Protein 5LN1 (pdb70)

Foldseek 3Di:
DAFAEEEEEEELELQQADVLFPPGNLVLVVVQVLLLLVVQCVVDVNYWYWYWHQFAPAIDTLDATDNDPVSVVVSSPPDHRHGGGADLRRLVVLVVSRVPDPPVSHQAEYEYEDQDDHPDDLVSLLVSLQVCLVVRYEYEYEAENPHDDSVVVSLVRNADPVDGRYYYHYDYRDDDHSNVSCVPDPSD/DKEWEQEPVRDIDIFDDDQFDWVQVVLVSVCVVPVDHSLQWWKDFPNDTGDGPHTNVNVVDDPHGYIYIDTPDDVD

Sequence (264 aa):
MVLEATVLVIDNSEYSRNGDFPRTRFEAQIDSVEFIFQAKRNSNPENTVGLISGAGANPRVLSTFTAEFGKILAGLHDTQIEGKLHMATALQIAQLTLKHRQNKVQHQRIVAFVCSPISDSRDELIRLAKTLKKNNVAVDIINFGEIEQLLDEFIAAVNNPQEETSHLLTVTPGPRLLYENIASSPIIMQIFVKTLTGKTITLEVEPSDTIENVKAKIQDKEGIPPDQQRLIFAGKQLEDGRTLSDYNIQKESTLHLVLRLRGG

B-factor: mean 44.58, std 11.87, range [20.0, 102.79]

Solvent-accessible surface area: 12829 Å² total; per-residue (Å²): 168,84,36,14,0,0,1,0,3,0,0,3,0,9,33,0,43,33,26,54,10,63,146,16,9,20,54,3,0,38,58,0,0,55,65,5,1,86,35,35,97,122,33,31,121,107,2,36,2,2,0,1,3,0,2,13,82,111,14,123,63,26,5,76,35,26,37,106,52,49,75,1,64,63,8,12,146,96,18,117,31,63,21,26,6,51,5,16,70,1,2,93,45,0,25,108,32,0,137,127,24,162,59,119,115,4,116,28,14,0,1,3,1,4,0,6,59,36,86,39,36,144,90,88,0,31,159,12,0,136,42,0,79,150,55,118,5,9,0,4,0,0,1,0,15,56,60,110,84,47,2,89,60,0,16,69,23,1,43,29,97,143,77,137,39,9,48,43,27,61,10,93,72,41,143,123,64,6,74,56,34,0,36,87,5,86,18,113,47,81,0,46,2,84,23,130,56,39,84,76,20,65,8,135,3,101,61,88,26,39,0,85,66,0,20,39,59,0,69,129,116,76,58,6,31,42,78,8,2,58,1,49,39,85,77,136,82,10,89,89,47,109,28,0,69,84,26,104,5,105,168,113,20,56,0,77,18,42,32,76,51,138,73,42

CATH classification: 3.40.50.410

Secondary structure (DSSP, 8-state):
---EEEEEEE--SGGGS-SSSSS-HHHHHHHHHHHHHHHHHHH-TT-EEEEEE-BSSS-EEEEEEES-HHHHHHHHBTB---S-B-HHHHHHHHHHHHHT-SSTTSEEEEEEEE-S---S-HHHHHHHHHHHHHTTEEEEEEE-SS----HHHHHHHH--SSS----EEE--SSSS-HHHHHHHSTT-/-EEEEEETT--EEEEE--TT-BHHHHHHHHHHHH---GGGEEEEETTEEPPBTBBTTTTT--TT-EEEEEE--S--

Radius of gyration: 20.9 Å; Cα contacts (8 Å, |Δi|>4): 537; chains: 2; bounding box: 48×38×63 Å

GO terms:
  GO:0036435 K48-linked polyubiquitin modification-dependent protein binding (F, IDA)
  GO:0008540 proteasome regulatory particle, base subcomplex (C, IDA)
  GO:0043248 proteasome assembly (P, IGI)
  GO:0000502 proteasome complex (C, IMP)
  GO:0032436 positive regulation of proteasomal ubiquitin-dependent protein catabolic process (P, IMP)
  GO:0005515 protein binding (F, IPI)
  GO:0043161 proteasome-mediated ubiquitin-dependent protein catabolic process (P, IDA)

Structure (mmCIF, N/CA/C/O backbone):
data_5LN1
#
_entry.id   5LN1
#
_cell.length_a   107.290
_cell.length_b   49.700
_cell.length_c   81.330
_cell.angle_alpha   90.00
_cell.angle_beta   130.55
_cell.angle_gamma   90.00
#
_symmetry.space_group_name_H-M   'C 1 2 1'
#
loop_
_entity.id
_entity.type
_entity.pdbx_description
1 polymer '26S proteasome regulatory subunit RPN10'
2 polymer Polyubiquitin-B
#
loop_
_atom_site.group_PDB
_atom_site.id
_atom_site.type_symbol
_atom_site.label_atom_id
_atom_site.label_alt_id
_atom_site.label_comp_id
_atom_site.label_asym_id
_atom_site.label_entity_id
_atom_site.label_seq_id
_atom_site.pdbx_PDB_ins_code
_atom_site.Cartn_x
_atom_site.Cartn_y
_atom_site.Cartn_z
_atom_site.occupancy
_atom_site.B_iso_or_equiv
_atom_site.auth_seq_id
_atom_site.auth_comp_id
_atom_site.auth_asym_id
_atom_site.auth_atom_id
_atom_site.pdbx_PDB_model_num
ATOM 1 N N . MET A 1 5 ? 5.485 7.707 52.814 1.00 63.89 1 MET A N 1
ATOM 2 C CA . MET A 1 5 ? 4.458 6.961 53.532 1.00 74.30 1 MET A CA 1
ATOM 3 C C . MET A 1 5 ? 4.779 5.460 53.578 1.00 75.82 1 MET A C 1
ATOM 4 O O . MET A 1 5 ? 5.539 5.002 54.440 1.00 77.88 1 MET A O 1
ATOM 9 N N . VAL A 1 6 ? 4.201 4.704 52.647 1.00 70.62 2 VAL A N 1
ATOM 10 C CA . VAL A 1 6 ? 4.397 3.256 52.598 1.00 62.62 2 VAL A CA 1
ATOM 11 C C . VAL A 1 6 ? 5.060 2.842 51.287 1.00 57.51 2 VAL A C 1
ATOM 12 O O . VAL A 1 6 ? 4.752 3.396 50.230 1.00 59.12 2 VAL A O 1
ATOM 16 N N . LEU A 1 7 ? 5.970 1.871 51.354 1.00 56.90 3 LEU A N 1
ATOM 17 C CA . LEU A 1 7 ? 6.681 1.402 50.167 1.00 50.14 3 LEU A CA 1
ATOM 18 C C . LEU A 1 7 ? 5.754 0.454 49.408 1.00 48.54 3 LEU A C 1
ATOM 19 O O . LEU A 1 7 ? 5.375 -0.612 49.926 1.00 48.46 3 LEU A O 1
ATOM 24 N N . GLU A 1 8 ? 5.387 0.819 48.182 1.00 43.65 4 GLU A N 1
ATOM 25 C CA . GLU A 1 8 ? 4.516 -0.061 47.399 1.00 45.66 4 GLU A CA 1
ATOM 26 C C . GLU A 1 8 ? 4.644 0.084 45.878 1.00 43.31 4 GLU A C 1
ATOM 27 O O . GLU A 1 8 ? 4.920 1.175 45.339 1.00 40.71 4 GLU A O 1
ATOM 33 N N . ALA A 1 9 ? 4.451 -1.042 45.200 1.00 37.94 5 ALA A N 1
ATOM 34 C CA . ALA A 1 9 ? 4.322 -1.033 43.758 1.00 37.01 5 ALA A CA 1
ATOM 35 C C . ALA A 1 9 ? 2.832 -1.005 43.463 1.00 39.30 5 ALA A C 1
ATOM 36 O O . ALA A 1 9 ? 2.053 -1.804 44.004 1.00 39.20 5 ALA A O 1
ATOM 38 N N . THR A 1 10 ? 2.429 -0.068 42.618 1.00 37.31 6 THR A N 1
ATOM 39 C CA . THR A 1 10 ? 1.034 0.035 42.260 1.00 32.42 6 THR A CA 1
ATOM 40 C C . THR A 1 10 ? 0.864 -0.030 40.741 1.00 32.65 6 THR A C 1
ATOM 41 O O . THR A 1 10 ? 1.741 0.396 39.989 1.00 32.86 6 THR A O 1
ATOM 45 N N . VAL A 1 11 ? -0.258 -0.585 40.295 1.00 32.53 7 VAL A N 1
ATOM 46 C CA . VAL A 1 11 ? -0.539 -0.709 38.866 1.00 32.48 7 VAL A CA 1
ATOM 47 C C . VAL A 1 11 ? -1.784 0.098 38.548 1.00 33.26 7 VAL A C 1
ATOM 48 O O . VAL A 1 11 ? -2.827 -0.118 39.156 1.00 35.50 7 VAL A O 1
ATOM 52 N N . LEU A 1 12 ? -1.696 1.037 37.613 1.00 30.83 8 LEU A N 1
ATOM 53 C CA . LEU A 1 12 ? -2.906 1.762 37.218 1.00 28.87 8 LEU A CA 1
ATOM 54 C C . LEU A 1 12 ? -3.546 1.072 36.001 1.00 30.20 8 LEU A C 1
ATOM 55 O O . LEU A 1 12 ? -2.914 0.920 34.946 1.00 31.96 8 LEU A O 1
ATOM 60 N N . VAL A 1 13 ? -4.785 0.612 36.171 1.00 29.51 9 VAL A N 1
ATOM 61 C CA . VAL A 1 13 ? -5.601 0.157 35.046 1.00 29.74 9 VAL A CA 1
ATOM 62 C C . VAL A 1 13 ? -6.648 1.204 34.665 1.00 28.29 9 VAL A C 1
ATOM 63 O O . VAL A 1 13 ? -7.439 1.665 35.499 1.00 30.81 9 VAL A O 1
ATOM 67 N N . ILE A 1 14 ? -6.651 1.561 33.389 1.00 25.49 10 ILE A N 1
ATOM 68 C CA . ILE A 1 14 ? -7.607 2.520 32.882 1.00 28.74 10 ILE A CA 1
ATOM 69 C C . ILE A 1 14 ? -8.676 1.843 32.014 1.00 30.50 10 ILE A C 1
ATOM 70 O O . ILE A 1 14 ? -8.412 0.828 31.368 1.00 31.58 10 ILE A O 1
ATOM 75 N N . ASP A 1 15 ? -9.884 2.402 32.022 1.00 31.59 11 ASP A N 1
ATOM 76 C CA . ASP A 1 15 ? -10.956 1.927 31.161 1.00 30.52 11 ASP A CA 1
ATOM 77 C C . ASP A 1 15 ? -10.795 2.764 29.906 1.00 31.00 11 ASP A C 1
ATOM 78 O O . ASP A 1 15 ? -11.032 3.970 29.939 1.00 34.65 11 ASP A O 1
ATOM 83 N N . ASN A 1 16 ? -10.330 2.138 28.828 1.00 27.15 12 ASN A N 1
ATOM 84 C CA . ASN A 1 16 ? -10.259 2.775 27.520 1.00 28.06 12 ASN A CA 1
ATOM 85 C C . ASN A 1 16 ? -11.423 2.423 26.585 1.00 33.74 12 ASN A C 1
ATOM 86 O O . ASN A 1 16 ? -11.362 2.685 25.384 1.00 37.19 12 ASN A O 1
ATOM 91 N N . SER A 1 17 ? -12.446 1.763 27.121 1.00 33.95 13 SER A N 1
ATOM 92 C CA . SER A 1 17 ? -13.624 1.338 26.344 1.00 36.74 13 SER A CA 1
ATOM 93 C C . SER A 1 17 ? -14.442 2.485 25.713 1.00 37.29 13 SER A C 1
ATOM 94 O O . SER A 1 17 ? -14.370 3.630 26.167 1.00 34.34 13 SER A O 1
ATOM 97 N N . GLU A 1 18 ? -15.246 2.149 24.695 1.00 41.55 14 GLU A N 1
ATOM 98 C CA . GLU A 1 18 ? -16.046 3.131 23.944 1.00 41.71 14 GLU A CA 1
ATOM 99 C C . GLU A 1 18 ? -16.838 4.093 24.860 1.00 43.06 14 GLU A C 1
ATOM 100 O O . GLU A 1 18 ? -17.094 5.246 24.487 1.00 43.53 14 GLU A O 1
ATOM 106 N N . TYR A 1 19 ? -17.195 3.630 26.059 1.00 38.59 15 TYR A N 1
ATOM 107 C CA . TYR A 1 19 ? -17.775 4.499 27.082 1.00 38.39 15 TYR A CA 1
ATOM 108 C C . TYR A 1 19 ? -16.875 5.689 27.506 1.00 42.14 15 TYR A C 1
ATOM 109 O O . TYR A 1 19 ? -17.398 6.709 27.958 1.00 41.69 15 TYR A O 1
ATOM 118 N N . SER A 1 20 ? -15.548 5.556 27.351 1.00 41.11 16 SER A N 1
ATOM 119 C CA . SER A 1 20 ? -14.559 6.570 27.784 1.00 36.09 16 SER A CA 1
ATOM 120 C C . SER A 1 20 ? -14.751 7.961 27.218 1.00 38.93 16 SER A C 1
ATOM 121 O O . SER A 1 20 ? -14.332 8.943 27.854 1.00 38.41 16 SER A O 1
ATOM 124 N N . ARG A 1 21 ? -15.331 8.057 26.017 1.00 36.44 17 ARG A N 1
ATOM 125 C CA . ARG A 1 21 ? -15.581 9.374 25.448 1.00 36.72 17 ARG A CA 1
ATOM 126 C C . ARG A 1 21 ? -16.977 9.739 25.872 1.00 39.67 17 ARG A C 1
ATOM 127 O O . ARG A 1 21 ? -17.947 9.195 25.362 1.00 47.62 17 ARG A O 1
ATOM 135 N N . ASN A 1 22 ? -17.080 10.660 26.818 1.00 35.44 18 ASN A N 1
ATOM 136 C CA . ASN A 1 22 ? -18.388 11.091 27.270 1.00 38.01 18 ASN A CA 1
ATOM 137 C C . ASN A 1 22 ? -18.318 12.486 27.863 1.00 44.20 18 ASN A C 1
ATOM 138 O O . ASN A 1 22 ? -17.293 12.883 28.420 1.00 43.95 18 ASN A O 1
ATOM 143 N N . GLY A 1 23 ? -19.414 13.224 27.767 1.00 45.79 19 GLY A N 1
ATOM 144 C CA . GLY A 1 23 ? -19.425 14.576 28.269 1.00 43.02 19 GLY A CA 1
ATOM 145 C C . GLY A 1 23 ? -19.284 14.640 29.770 1.00 41.20 19 GLY A C 1
ATOM 146 O O . GLY A 1 23 ? -18.436 15.386 30.275 1.00 44.58 19 GLY A O 1
ATOM 147 N N . ASP A 1 24 ? -20.079 13.829 30.467 1.00 35.61 20 ASP A N 1
ATOM 148 C CA . ASP A 1 24 ? -20.335 13.993 31.900 1.00 36.10 20 ASP A CA 1
ATOM 149 C C . ASP A 1 24 ? -19.104 14.259 32.776 1.00 38.99 20 ASP A C 1
ATOM 150 O O . ASP A 1 24 ? -19.177 15.076 33.705 1.00 37.26 20 ASP A O 1
ATOM 155 N N . PHE A 1 25 ? -17.984 13.587 32.482 1.00 40.83 21 PHE A N 1
ATOM 156 C CA . PHE A 1 25 ? -16.712 13.862 33.172 1.00 35.57 21 PHE A CA 1
ATOM 157 C C . PHE A 1 25 ? -15.738 14.587 32.253 1.00 38.49 21 PHE A C 1
ATOM 158 O O . PHE A 1 25 ? -15.195 13.991 31.312 1.00 35.24 21 PHE A O 1
ATOM 166 N N . PRO A 1 26 ? -15.522 15.890 32.522 1.00 43.00 22 PRO A N 1
ATOM 167 C CA . PRO A 1 26 ? -14.732 16.754 31.636 1.00 38.06 22 PRO A CA 1
ATOM 168 C C . PRO A 1 26 ? -13.272 16.344 31.645 1.00 34.49 22 PRO A C 1
ATOM 169 O O . PRO A 1 26 ? -12.767 15.978 32.708 1.00 32.06 22 PRO A O 1
ATOM 173 N N . ARG A 1 27 ? -12.608 16.394 30.493 1.00 34.92 23 ARG A N 1
ATOM 174 C CA . ARG A 1 27 ? -13.223 16.768 29.215 1.00 36.39 23 ARG A CA 1
ATOM 175 C C . ARG A 1 27 ? -14.021 15.585 28.630 1.00 37.58 23 ARG A C 1
ATOM 176 O O . ARG A 1 27 ? -15.109 15.767 28.087 1.0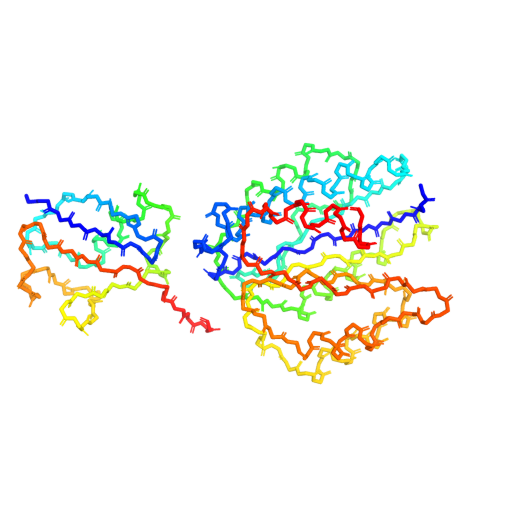0 40.40 23 ARG A O 1
ATOM 184 N N . THR A 1 28 ? -13.438 14.389 28.738 1.00 36.72 24 THR A N 1
ATOM 185 C CA . THR A 1 28 ? -14.095 13.106 28.487 1.00 34.38 24 THR A CA 1
ATOM 186 C C . THR A 1 28 ? -13.601 12.138 29.579 1.00 37.10 24 THR A C 1
ATOM 187 O O . THR A 1 28 ? -12.498 12.330 30.123 1.00 33.59 24 THR A O 1
ATOM 191 N N . ARG A 1 29 ? -14.400 11.111 29.897 1.00 38.85 25 ARG A N 1
ATOM 192 C CA . ARG A 1 29 ? -14.034 10.144 30.942 1.00 35.00 25 ARG A CA 1
ATOM 193 C C . ARG A 1 29 ? -12.609 9.602 30.754 1.00 33.36 25 ARG A C 1
ATOM 194 O O . ARG A 1 29 ? -11.863 9.460 31.723 1.00 33.72 25 ARG A O 1
ATOM 202 N N . PHE A 1 30 ? -12.233 9.336 29.506 1.00 33.01 26 PHE A N 1
ATOM 203 C CA . PHE A 1 30 ? -10.879 8.906 29.169 1.00 33.40 26 PHE A CA 1
ATOM 204 C C . PHE A 1 30 ? -9.868 9.926 29.636 1.00 32.73 26 PHE A C 1
ATOM 205 O O . PHE A 1 30 ? -8.927 9.615 30.373 1.00 31.96 26 PHE A O 1
ATOM 213 N N . GLU A 1 31 ? -10.074 11.160 29.198 1.00 33.53 27 GLU A N 1
ATOM 214 C CA . GLU A 1 31 ? -9.156 12.241 29.518 1.00 30.44 27 GLU A CA 1
ATOM 215 C C . GLU A 1 31 ? -9.111 12.544 31.018 1.00 30.37 27 GLU A C 1
ATOM 216 O O . GLU A 1 31 ? -8.035 12.842 31.573 1.00 30.59 27 GLU A O 1
ATOM 222 N N . ALA A 1 32 ? -10.278 12.446 31.662 1.00 31.31 28 ALA A N 1
ATOM 223 C CA . ALA A 1 32 ? -10.372 12.503 33.117 1.00 29.65 28 ALA A CA 1
ATOM 224 C C . ALA A 1 32 ? -9.333 11.536 33.665 1.00 30.23 28 ALA A C 1
ATOM 225 O O . ALA A 1 32 ? -8.504 11.893 34.516 1.00 27.83 28 ALA A O 1
ATOM 227 N N . GLN A 1 33 ? -9.363 10.319 33.113 1.00 32.12 29 GLN A N 1
ATOM 228 C CA . GLN A 1 33 ? -8.521 9.224 33.570 1.00 28.77 29 GLN A CA 1
ATOM 229 C C . GLN A 1 33 ? -7.044 9.478 33.315 1.00 33.18 29 GLN A C 1
ATOM 230 O O . GLN A 1 33 ? -6.187 9.016 34.080 1.00 36.56 29 GLN A O 1
ATOM 236 N N . ILE A 1 34 ? -6.732 10.180 32.229 1.00 33.19 30 ILE A N 1
ATOM 237 C CA . ILE A 1 34 ? -5.342 10.568 31.975 1.00 27.32 30 ILE A CA 1
ATOM 238 C C . ILE A 1 34 ? -4.816 11.555 33.016 1.00 30.29 30 ILE A C 1
ATOM 239 O O . ILE A 1 34 ? -3.763 11.310 33.624 1.00 33.61 30 ILE A O 1
ATOM 244 N N . ASP A 1 35 ? -5.535 12.659 33.233 1.00 30.89 31 ASP A N 1
ATOM 245 C CA . ASP A 1 35 ? -5.110 13.593 34.276 1.00 31.16 31 ASP A CA 1
ATOM 246 C C . ASP A 1 35 ? -4.954 12.834 35.603 1.00 34.53 31 ASP A C 1
ATOM 247 O O . ASP A 1 35 ? -3.994 13.048 36.348 1.00 36.10 31 ASP A O 1
ATOM 252 N N . SER A 1 36 ? -5.867 11.901 35.862 1.00 34.18 32 SER A N 1
ATOM 253 C CA . SER A 1 36 ? -5.794 11.084 37.079 1.00 35.48 32 SER A CA 1
ATOM 254 C C . SER A 1 36 ? -4.541 10.174 37.173 1.00 32.11 32 SER A C 1
ATOM 255 O O . SER A 1 36 ? -3.897 10.081 38.225 1.00 30.24 32 SER A O 1
ATOM 258 N N . VAL A 1 37 ? -4.203 9.494 36.086 1.00 30.05 33 VAL A N 1
ATOM 259 C CA . VAL A 1 37 ? -2.961 8.735 36.068 1.00 32.51 33 VAL A CA 1
ATOM 260 C C . VAL A 1 37 ? -1.801 9.666 36.423 1.00 33.91 33 VAL A C 1
ATOM 261 O O . VAL A 1 37 ? -1.027 9.348 37.326 1.00 34.47 33 VAL A O 1
ATOM 265 N N . GLU A 1 38 ? -1.705 10.816 35.738 1.00 33.54 34 GLU A N 1
ATOM 266 C CA . GLU A 1 38 ? -0.602 11.773 35.964 1.00 32.10 34 GLU A CA 1
ATOM 267 C C . GLU A 1 38 ? -0.486 12.190 37.434 1.00 29.74 34 GLU A C 1
ATOM 268 O O . GLU A 1 38 ? 0.563 12.079 38.084 1.00 31.32 34 GLU A O 1
ATOM 274 N N . PHE A 1 39 ? -1.603 12.633 37.963 1.00 32.74 35 PHE A N 1
ATOM 275 C CA . PHE A 1 39 ? -1.661 13.013 39.351 1.00 36.08 35 PHE A CA 1
ATOM 276 C C . PHE A 1 39 ? -1.194 11.906 40.275 1.00 34.89 35 PHE A C 1
ATOM 277 O O . PHE A 1 39 ? -0.248 12.080 41.040 1.00 33.70 35 PHE A O 1
ATOM 285 N N . ILE A 1 40 ? -1.880 10.769 40.180 1.00 37.07 36 ILE A N 1
ATOM 286 C CA . ILE A 1 40 ? -1.631 9.612 41.031 1.00 33.29 36 ILE A CA 1
ATOM 287 C C . ILE A 1 40 ? -0.167 9.178 40.995 1.00 34.82 36 ILE A C 1
ATOM 288 O O . ILE A 1 40 ? 0.427 8.937 42.046 1.00 39.38 36 ILE A O 1
ATOM 293 N N . PHE A 1 41 ? 0.412 9.104 39.795 1.00 33.17 37 PHE A N 1
ATOM 294 C CA . PHE A 1 41 ? 1.828 8.764 39.620 1.00 34.33 37 PHE A CA 1
ATOM 295 C C . PHE A 1 41 ? 2.711 9.723 40.403 1.00 37.37 37 PHE A C 1
ATOM 296 O O . PHE A 1 41 ? 3.520 9.302 41.253 1.00 35.63 37 PHE A O 1
ATOM 304 N N . GLN A 1 42 ? 2.545 11.018 40.103 1.00 40.54 38 GLN A N 1
ATOM 305 C CA . GLN A 1 42 ? 3.347 12.064 40.746 1.00 40.44 38 GLN A CA 1
ATOM 306 C C . GLN A 1 42 ? 3.147 12.033 42.270 1.00 39.01 38 GLN A C 1
ATOM 307 O O . GLN A 1 42 ? 4.022 12.460 43.011 1.00 43.21 38 GLN A O 1
ATOM 313 N N . ALA A 1 43 ? 2.016 11.496 42.728 1.00 36.08 39 ALA A N 1
ATOM 314 C CA . ALA A 1 43 ? 1.719 11.427 44.163 1.00 37.58 39 ALA A CA 1
ATOM 315 C C . ALA A 1 43 ? 2.488 10.292 44.817 1.00 40.50 39 ALA A C 1
ATOM 316 O O . ALA A 1 43 ? 3.363 10.515 45.660 1.00 41.45 39 ALA A O 1
ATOM 318 N N . LYS A 1 44 ? 2.155 9.074 44.403 1.00 42.52 40 LYS A N 1
ATOM 319 C CA . LYS A 1 44 ? 2.795 7.862 44.893 1.00 41.12 40 LYS A CA 1
ATOM 320 C C . LYS A 1 44 ? 4.303 8.028 44.870 1.00 41.51 40 LYS A C 1
ATOM 321 O O . LYS A 1 44 ? 4.999 7.602 45.790 1.00 40.92 40 LYS A O 1
ATOM 327 N N . ARG A 1 45 ? 4.797 8.666 43.813 1.00 44.16 41 ARG A N 1
ATOM 328 C CA . ARG A 1 45 ? 6.234 8.886 43.656 1.00 46.90 41 ARG A CA 1
ATOM 329 C C . ARG A 1 45 ? 6.839 9.732 44.799 1.00 47.72 41 ARG A C 1
ATOM 330 O O . ARG A 1 45 ? 7.978 9.492 45.207 1.00 48.21 41 ARG A O 1
ATOM 338 N N . ASN A 1 46 ? 6.082 10.701 45.320 1.00 45.88 42 ASN A N 1
ATOM 339 C CA . ASN A 1 46 ? 6.596 11.585 46.380 1.00 44.08 42 ASN A CA 1
ATOM 340 C C . ASN A 1 46 ? 6.210 11.202 47.797 1.00 44.08 42 ASN A C 1
ATOM 341 O O . ASN A 1 46 ? 6.585 11.890 48.745 1.00 41.13 42 ASN A O 1
ATOM 346 N N . SER A 1 47 ? 5.439 10.128 47.944 1.00 45.35 43 SER A N 1
ATOM 347 C CA . SER A 1 47 ? 5.148 9.624 49.281 1.00 48.24 43 SER A CA 1
ATOM 348 C C . SER A 1 47 ? 6.318 8.766 49.757 1.00 49.35 43 SER A C 1
ATOM 349 O O . SER A 1 47 ? 6.471 8.513 50.954 1.00 54.80 43 SER A O 1
ATOM 352 N N . ASN A 1 48 ? 7.169 8.383 48.806 1.00 46.25 44 ASN A N 1
ATOM 353 C CA . ASN A 1 48 ? 8.343 7.550 49.053 1.00 44.47 44 ASN A CA 1
ATOM 354 C C . ASN A 1 48 ? 9.058 7.464 47.713 1.00 44.57 44 ASN A C 1
ATOM 355 O O . ASN A 1 48 ? 8.436 7.158 46.687 1.00 43.88 44 ASN A O 1
ATOM 360 N N . PRO A 1 49 ? 10.381 7.716 47.722 1.00 45.59 45 PRO A N 1
ATOM 361 C CA . PRO A 1 49 ? 11.171 7.815 46.488 1.00 44.03 45 PRO A CA 1
ATOM 362 C C . PRO A 1 49 ? 11.359 6.450 45.860 1.00 43.29 45 PRO A C 1
ATOM 363 O O . PRO A 1 49 ? 11.700 6.344 44.681 1.00 43.19 45 PRO A O 1
ATOM 367 N N . GLU A 1 50 ? 11.142 5.417 46.668 1.00 44.87 46 GLU A N 1
ATOM 368 C CA . GLU A 1 50 ? 11.280 4.041 46.226 1.00 45.19 46 GLU A CA 1
ATOM 369 C C . GLU A 1 50 ? 10.035 3.449 45.554 1.00 43.60 46 GLU A C 1
ATOM 370 O O . GLU A 1 50 ? 10.122 2.378 44.955 1.00 44.89 46 GLU A O 1
ATOM 376 N N . ASN A 1 51 ? 8.885 4.111 45.650 1.00 40.63 47 ASN A N 1
ATOM 377 C CA . ASN A 1 51 ? 7.710 3.612 44.939 1.00 40.24 47 ASN A CA 1
ATOM 378 C C . ASN A 1 51 ? 7.967 3.527 43.430 1.00 39.84 47 ASN A C 1
ATOM 379 O O . ASN A 1 51 ? 8.745 4.316 42.892 1.00 41.17 47 ASN A O 1
ATOM 384 N N . THR A 1 52 ? 7.361 2.548 42.759 1.00 39.94 48 THR A N 1
ATOM 385 C CA . THR A 1 52 ? 7.381 2.479 41.286 1.00 39.27 48 THR A CA 1
ATOM 386 C C . THR A 1 52 ? 5.972 2.155 40.803 1.00 35.48 48 THR A C 1
ATOM 387 O O . THR A 1 52 ? 5.273 1.362 41.444 1.00 37.84 48 THR A O 1
ATOM 391 N N . VAL A 1 53 ? 5.537 2.756 39.696 1.00 33.08 49 VAL A N 1
ATOM 392 C CA . VAL A 1 53 ? 4.170 2.484 39.231 1.00 35.08 49 VAL A CA 1
ATOM 393 C C . VAL A 1 53 ? 4.070 1.974 37.780 1.00 31.69 49 VAL A C 1
ATOM 394 O O . VAL A 1 53 ? 4.869 2.351 36.913 1.00 27.37 49 VAL A O 1
ATOM 398 N N . GLY A 1 54 ? 3.123 1.054 37.563 1.00 33.54 50 GLY A N 1
ATOM 399 C CA . GLY A 1 54 ? 2.756 0.585 36.233 1.00 33.69 50 GLY A CA 1
ATOM 400 C C . GLY A 1 54 ? 1.388 0.995 35.663 1.00 37.91 50 GLY A C 1
ATOM 401 O O . GLY A 1 54 ? 0.457 1.373 36.403 1.00 36.21 50 GLY A O 1
ATOM 402 N N . LEU A 1 55 ? 1.236 0.805 34.347 1.00 36.74 51 LEU A N 1
ATOM 403 C CA . LEU A 1 55 ? 0.062 1.260 33.594 1.00 32.55 51 LEU A CA 1
ATOM 404 C C . LEU A 1 55 ? -0.517 0.135 32.704 1.00 35.92 51 LEU A C 1
ATOM 405 O O . LEU A 1 55 ? 0.228 -0.592 32.019 1.00 34.14 51 LEU A O 1
ATOM 410 N N . ILE A 1 56 ? -1.842 -0.016 32.719 1.00 31.68 52 ILE A N 1
ATOM 411 C CA . ILE A 1 56 ? -2.488 -1.083 31.954 1.00 31.16 52 ILE A CA 1
ATOM 412 C C . ILE A 1 56 ? -3.764 -0.629 31.239 1.00 33.13 52 ILE A C 1
ATOM 413 O O . ILE A 1 56 ? -4.762 -0.286 31.896 1.00 34.22 52 ILE A O 1
ATOM 418 N N . SER A 1 57 ? -3.794 -0.669 29.908 1.00 30.91 53 SER A N 1
ATOM 419 C CA . SER A 1 57 ? -5.095 -0.453 29.278 1.00 27.38 53 SER A CA 1
ATOM 420 C C . SER A 1 57 ? -5.930 -1.686 29.617 1.00 28.69 53 SER A C 1
ATOM 421 O O . SER A 1 57 ? -5.485 -2.827 29.460 1.00 30.85 53 SER A O 1
ATOM 424 N N . GLY A 1 58 ? -7.122 -1.442 30.138 1.00 28.00 54 GLY A N 1
ATOM 425 C CA . GLY A 1 58 ? -8.001 -2.506 30.565 1.00 27.73 54 GLY A CA 1
ATOM 426 C C . GLY A 1 58 ? -9.146 -2.785 29.606 1.00 28.06 54 GLY A C 1
ATOM 427 O O . GLY A 1 58 ? -10.120 -3.440 29.969 1.00 30.05 54 GLY A O 1
ATOM 428 N N . ALA A 1 59 ? -9.035 -2.313 28.370 1.00 28.12 55 ALA A N 1
ATOM 429 C CA . ALA A 1 59 ? -10.096 -2.537 27.384 1.00 28.27 55 ALA A CA 1
ATOM 430 C C . ALA A 1 59 ? -9.516 -2.705 25.982 1.00 32.60 55 ALA A C 1
ATOM 431 O O . ALA A 1 59 ? -8.309 -2.925 25.825 1.00 36.06 55 ALA A O 1
ATOM 433 N N . GLY A 1 60 ? -10.343 -2.673 24.955 1.00 34.86 56 GLY A N 1
ATOM 434 C CA . GLY A 1 60 ? -9.853 -2.717 23.602 1.00 37.63 56 GLY A CA 1
ATOM 435 C C . GLY A 1 60 ? -10.106 -3.917 22.732 1.00 44.87 56 GLY A C 1
ATOM 436 O O . GLY A 1 60 ? -10.559 -3.821 21.611 1.00 56.85 56 GLY A O 1
ATOM 437 N N . ALA A 1 61 ? -9.778 -5.074 23.300 1.00 42.57 57 ALA A N 1
ATOM 438 C CA . ALA A 1 61 ? -9.845 -6.358 22.622 1.00 47.48 57 ALA A CA 1
ATOM 439 C C . ALA A 1 61 ? -8.886 -7.301 23.339 1.00 43.34 57 ALA A C 1
ATOM 440 O O . ALA A 1 61 ? -8.689 -8.445 22.928 1.00 45.01 57 ALA A O 1
ATOM 442 N N . ASN A 1 62 ? -8.292 -6.799 24.419 1.00 38.25 58 ASN A N 1
ATOM 443 C CA . ASN A 1 62 ? -7.333 -7.556 25.217 1.00 37.35 58 ASN A CA 1
ATOM 444 C C . ASN A 1 62 ? -6.429 -6.628 26.028 1.00 37.66 58 ASN A C 1
ATOM 445 O O . ASN A 1 62 ? -5.523 -5.999 25.481 1.00 37.56 58 ASN A O 1
ATOM 450 N N . PRO A 1 63 ? -6.683 -6.543 27.331 1.00 33.68 59 PRO A N 1
ATOM 451 C CA . PRO A 1 63 ? -5.920 -5.644 28.212 1.00 33.14 59 PRO A CA 1
ATOM 452 C C . PRO A 1 63 ? -4.407 -5.743 27.957 1.00 35.31 59 PRO A C 1
ATOM 453 O O . PRO A 1 63 ? -3.870 -6.852 27.847 1.00 36.99 59 PRO A O 1
ATOM 457 N N . ARG A 1 64 ? -3.723 -4.609 27.852 1.00 36.10 60 ARG A N 1
ATOM 458 C CA . ARG A 1 64 ? -2.300 -4.673 27.534 1.00 33.45 60 ARG A CA 1
ATOM 459 C C . ARG A 1 64 ? -1.473 -3.757 28.415 1.00 33.69 60 ARG A C 1
ATOM 460 O O . ARG A 1 64 ? -1.961 -2.696 28.856 1.00 33.06 60 ARG A O 1
ATOM 468 N N . VAL A 1 65 ? -0.230 -4.173 28.684 1.00 35.02 61 VAL A N 1
ATOM 469 C CA . VAL A 1 65 ? 0.644 -3.393 29.564 1.00 36.70 61 VAL A CA 1
ATOM 470 C C . VAL A 1 65 ? 1.255 -2.211 28.801 1.00 34.95 61 VAL A C 1
ATOM 471 O O . VAL A 1 65 ? 2.033 -2.389 27.864 1.00 32.52 61 VAL A O 1
ATOM 475 N N . LEU A 1 66 ? 0.869 -1.005 29.205 1.00 32.60 62 LEU A N 1
ATOM 476 C CA 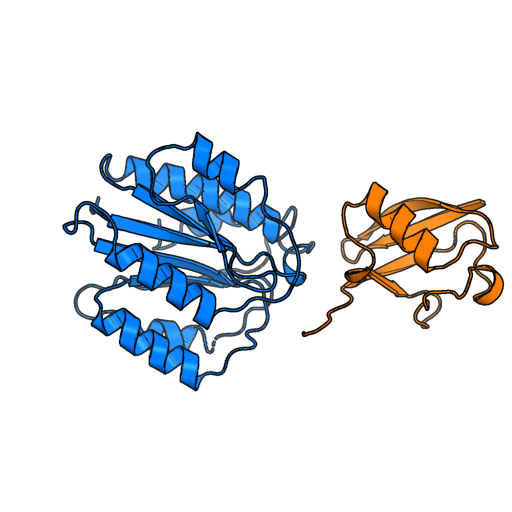. LEU A 1 66 ? 1.307 0.209 28.527 1.00 33.79 62 LEU A CA 1
ATOM 477 C C . LEU A 1 66 ? 2.663 0.695 29.031 1.00 33.82 62 LEU A C 1
ATOM 478 O O . LEU A 1 66 ? 3.465 1.245 28.277 1.00 36.39 62 LEU A O 1
ATOM 483 N N . SER A 1 67 ? 2.891 0.529 30.325 1.00 31.29 63 SER A N 1
ATOM 484 C CA . SER A 1 67 ? 4.222 0.692 30.867 1.00 30.74 63 SER A CA 1
ATOM 485 C C . SER A 1 67 ? 4.430 -0.240 32.044 1.00 31.20 63 SER A C 1
ATOM 486 O O . SER A 1 67 ? 3.547 -0.439 32.879 1.00 30.03 63 SER A O 1
ATOM 489 N N . THR A 1 68 ? 5.633 -0.787 32.098 1.00 30.76 64 THR A N 1
ATOM 490 C CA . THR A 1 68 ? 6.082 -1.610 33.200 1.00 31.33 64 THR A CA 1
ATOM 491 C C . THR A 1 68 ? 6.274 -0.679 34.401 1.00 31.67 64 THR A C 1
ATOM 492 O O . THR A 1 68 ? 6.009 0.516 34.289 1.00 36.72 64 THR A O 1
ATOM 496 N N . PHE A 1 69 ? 6.724 -1.198 35.540 1.00 28.15 65 PHE A N 1
ATOM 497 C CA . PHE A 1 69 ? 7.003 -0.339 36.690 1.00 31.12 65 PHE A CA 1
ATOM 498 C C . PHE A 1 69 ? 8.160 0.672 36.432 1.00 33.46 65 PHE A C 1
ATOM 499 O O . PHE A 1 69 ? 9.255 0.276 35.993 1.00 29.82 65 PHE A O 1
ATOM 507 N N . THR A 1 70 ? 7.909 1.965 36.686 1.00 33.53 66 THR A N 1
ATOM 508 C CA . THR A 1 70 ? 8.983 2.974 36.712 1.00 31.47 66 THR A CA 1
ATOM 509 C C . THR A 1 70 ? 8.882 4.056 37.768 1.00 34.54 66 THR A C 1
ATOM 510 O O . THR A 1 70 ? 7.888 4.151 38.486 1.00 35.15 66 THR A O 1
ATOM 514 N N . ALA A 1 71 ? 9.970 4.821 37.892 1.00 41.55 67 ALA A N 1
ATOM 515 C CA . ALA A 1 71 ? 9.940 6.140 38.522 1.00 43.24 67 ALA A CA 1
ATOM 516 C C . ALA A 1 71 ? 9.853 7.183 37.416 1.00 41.53 67 ALA A C 1
ATOM 517 O O . ALA A 1 71 ? 9.768 8.375 37.691 1.00 42.26 67 ALA A O 1
ATOM 519 N N . GLU A 1 72 ? 9.862 6.727 36.162 1.00 37.32 68 GLU A N 1
ATOM 520 C CA . GLU A 1 72 ? 10.031 7.638 35.021 1.00 39.07 68 GLU A CA 1
ATOM 521 C C . GLU A 1 72 ? 8.709 8.209 34.490 1.00 39.58 68 GLU A C 1
ATOM 522 O O . GLU A 1 72 ? 7.868 7.470 33.961 1.00 41.61 68 GLU A O 1
ATOM 528 N N . PHE A 1 73 ? 8.543 9.528 34.614 1.00 38.68 69 PHE A N 1
ATOM 529 C CA . PHE A 1 73 ? 7.319 10.188 34.166 1.00 36.35 69 PHE A CA 1
ATOM 530 C C . PHE A 1 73 ? 7.239 10.210 32.649 1.00 36.44 69 PHE A C 1
ATOM 531 O O . PHE A 1 73 ? 6.158 10.335 32.074 1.00 41.49 69 PHE A O 1
ATOM 539 N N . GLY A 1 74 ? 8.383 10.085 31.996 1.00 35.67 70 GLY A N 1
ATOM 540 C CA . GLY A 1 74 ? 8.401 10.089 30.548 1.00 39.45 70 GLY A CA 1
ATOM 541 C C . GLY A 1 74 ? 7.763 8.857 29.932 1.00 36.10 70 GLY A C 1
ATOM 542 O O . GLY A 1 74 ? 7.094 8.961 28.902 1.00 37.89 70 GLY A O 1
ATOM 543 N N . LYS A 1 75 ? 7.974 7.688 30.533 1.00 33.00 71 LYS A N 1
ATOM 544 C CA . LYS A 1 75 ? 7.452 6.475 29.924 1.00 34.49 71 LYS A CA 1
ATOM 545 C C . LYS A 1 75 ? 6.058 6.144 30.440 1.00 40.61 71 LYS A C 1
ATOM 546 O O . LYS A 1 75 ? 5.372 5.265 29.897 1.00 41.86 71 LYS A O 1
ATOM 552 N N . ILE A 1 76 ? 5.628 6.847 31.482 1.00 38.12 72 ILE A N 1
ATOM 553 C CA . ILE A 1 76 ? 4.223 6.797 31.837 1.00 34.90 72 ILE A CA 1
ATOM 554 C C . ILE A 1 76 ? 3.548 7.594 30.750 1.00 35.69 72 ILE A C 1
ATOM 555 O O . ILE A 1 76 ? 2.519 7.198 30.223 1.00 40.34 72 ILE A O 1
ATOM 560 N N . LEU A 1 77 ? 4.166 8.716 30.409 1.00 33.26 73 LEU A N 1
ATOM 561 C CA . LEU A 1 77 ? 3.652 9.617 29.395 1.00 35.57 73 LEU A CA 1
ATOM 562 C C . LEU A 1 77 ? 3.738 9.029 28.004 1.00 40.18 73 LEU A C 1
ATOM 563 O O . LEU A 1 77 ? 2.945 9.370 27.128 1.00 43.49 73 LEU A O 1
ATOM 568 N N . ALA A 1 78 ? 4.724 8.173 27.786 1.00 41.38 74 ALA A N 1
ATOM 569 C CA . ALA A 1 78 ? 4.881 7.560 26.479 1.00 44.86 74 ALA A CA 1
ATOM 570 C C . ALA A 1 78 ? 3.860 6.431 26.334 1.00 45.52 74 ALA A C 1
ATOM 571 O O . ALA A 1 78 ? 3.401 6.123 25.231 1.00 45.55 74 ALA A O 1
ATOM 573 N N . GLY A 1 79 ? 3.509 5.820 27.460 1.00 42.93 75 GLY A N 1
ATOM 574 C CA . GLY A 1 79 ? 2.607 4.691 27.453 1.00 40.77 75 GLY A CA 1
ATOM 575 C C . GLY A 1 79 ? 1.197 5.210 27.422 1.00 42.36 75 GLY A C 1
ATOM 576 O O . GLY A 1 79 ? 0.286 4.507 26.979 1.00 46.82 75 GLY A O 1
ATOM 577 N N . LEU A 1 80 ? 1.019 6.447 27.888 1.00 40.44 76 LEU A N 1
ATOM 578 C CA . LEU A 1 80 ? -0.308 7.072 27.998 1.00 39.12 76 LEU A CA 1
ATOM 579 C C . LEU A 1 80 ? -0.741 7.602 26.616 1.00 42.83 76 LEU A C 1
ATOM 580 O O . LEU A 1 80 ? -1.906 7.501 26.198 1.00 39.79 76 LEU A O 1
ATOM 585 N N . HIS A 1 81 ? 0.245 8.126 25.893 1.00 42.54 77 HIS A N 1
ATOM 586 C CA . HIS A 1 81 ? 0.119 8.386 24.469 1.00 39.01 77 HIS A CA 1
ATOM 587 C C . HIS A 1 81 ? 0.469 7.079 23.769 1.00 42.93 77 HIS A C 1
ATOM 588 O O . HIS A 1 81 ? 1.446 6.421 24.129 1.00 48.10 77 HIS A O 1
ATOM 595 N N . ASP A 1 82 ? -0.333 6.690 22.785 1.00 40.52 78 ASP A N 1
ATOM 596 C CA . ASP A 1 82 ? -0.218 5.336 22.186 1.00 46.53 78 ASP A CA 1
ATOM 597 C C . ASP A 1 82 ? -1.251 4.297 22.685 1.00 48.47 78 ASP A C 1
ATOM 598 O O . ASP A 1 82 ? -1.309 3.174 22.169 1.00 53.21 78 ASP A O 1
ATOM 603 N N . THR A 1 83 ? -2.090 4.677 23.651 1.00 49.17 79 THR A N 1
ATOM 604 C CA . THR A 1 83 ? -3.327 3.918 23.911 1.00 41.29 79 THR A CA 1
ATOM 605 C C . THR A 1 83 ? -4.486 4.561 23.127 1.00 39.80 79 THR A C 1
ATOM 606 O O . THR A 1 83 ? -4.319 5.614 22.508 1.00 43.56 79 THR A O 1
ATOM 610 N N . GLN A 1 84 ? -5.659 3.940 23.154 1.00 41.01 80 GLN A N 1
ATOM 611 C CA . GLN A 1 84 ? -6.779 4.384 22.325 1.00 40.54 80 GLN A CA 1
ATOM 612 C C . GLN A 1 84 ? -8.130 4.058 22.925 1.00 40.02 80 GLN A C 1
ATOM 613 O O . GLN A 1 84 ? -8.290 3.022 23.568 1.00 40.39 80 GLN A O 1
ATOM 619 N N . ILE A 1 85 ? -9.118 4.909 22.659 1.00 39.79 81 ILE A N 1
ATOM 620 C CA . ILE A 1 85 ? -10.484 4.595 23.044 1.00 33.40 81 ILE A CA 1
ATOM 621 C C . ILE A 1 85 ? -11.070 3.607 22.025 1.00 35.13 81 ILE A C 1
ATOM 622 O O . ILE A 1 85 ? -11.187 3.910 20.830 1.00 35.63 81 ILE A O 1
ATOM 627 N N . GLU A 1 86 ? -11.452 2.429 22.513 1.00 36.04 82 GLU A N 1
ATOM 628 C CA . GLU A 1 86 ? -11.945 1.346 21.663 1.00 38.93 82 GLU A CA 1
ATOM 629 C C . GLU A 1 86 ? -12.339 0.138 22.518 1.00 38.33 82 GLU A C 1
ATOM 630 O O . GLU A 1 86 ? -11.821 -0.042 23.625 1.00 36.74 82 GLU A O 1
ATOM 636 N N . GLY A 1 87 ? -13.212 -0.713 21.976 1.00 38.54 83 GLY A N 1
ATOM 637 C CA . GLY A 1 87 ? -13.584 -1.959 22.627 1.00 38.36 83 GLY A CA 1
ATOM 638 C C . GLY A 1 87 ? -14.396 -1.874 23.913 1.00 38.19 83 GLY A C 1
ATOM 639 O O . GLY A 1 87 ? -15.016 -0.841 24.211 1.00 39.75 83 GLY A O 1
ATOM 640 N N . LYS A 1 88 ? -14.433 -2.977 24.651 1.00 34.67 84 LYS A N 1
ATOM 641 C CA . LYS A 1 88 ? -15.175 -3.040 25.901 1.00 33.76 84 LYS A CA 1
ATOM 642 C C . LYS A 1 88 ? -14.205 -3.338 27.030 1.00 30.44 84 LYS A C 1
ATOM 643 O O . LYS A 1 88 ? -13.085 -3.788 26.785 1.00 32.73 84 LYS A O 1
ATOM 649 N N . LEU A 1 89 ? -14.621 -3.086 28.265 1.00 27.83 85 LEU A N 1
ATOM 650 C CA . LEU A 1 89 ? -13.715 -3.305 29.394 1.00 26.89 85 LEU A CA 1
ATOM 651 C C . LEU A 1 89 ? -13.641 -4.779 29.789 1.00 28.99 85 LEU A C 1
ATOM 652 O O . LEU A 1 89 ? -14.654 -5.363 30.182 1.00 32.49 85 LEU A O 1
ATOM 657 N N . HIS A 1 90 ? -12.458 -5.389 29.734 1.00 29.53 86 HIS A N 1
ATOM 658 C CA . HIS A 1 90 ? -12.375 -6.763 30.219 1.00 29.69 86 HIS A CA 1
ATOM 659 C C . HIS A 1 90 ? -11.737 -6.754 31.595 1.00 32.70 86 HIS A C 1
ATOM 660 O O . HIS A 1 90 ? -10.516 -6.890 31.728 1.00 32.02 86 HIS A O 1
ATOM 667 N N . MET A 1 91 ? -12.593 -6.745 32.618 1.00 35.83 87 MET A N 1
ATOM 668 C CA . MET A 1 91 ? -12.149 -6.414 33.961 1.00 33.39 87 MET A CA 1
ATOM 669 C C . MET A 1 91 ? -11.303 -7.527 34.536 1.00 38.63 87 MET A C 1
ATOM 670 O O . MET A 1 91 ? -10.149 -7.303 34.885 1.00 39.66 87 MET A O 1
ATOM 675 N N . ALA A 1 92 ? -11.857 -8.736 34.588 1.00 39.09 88 ALA A N 1
ATOM 676 C CA . ALA A 1 92 ? -11.167 -9.821 35.263 1.00 37.41 88 ALA A CA 1
ATOM 677 C C . ALA A 1 92 ? -9.832 -10.169 34.561 1.00 41.65 88 ALA A C 1
ATOM 678 O O . ALA A 1 92 ? -8.831 -10.513 35.212 1.00 41.86 88 ALA A O 1
ATOM 680 N N . THR A 1 93 ? -9.809 -10.049 33.238 1.00 37.49 89 THR A N 1
ATOM 681 C CA . THR A 1 93 ? -8.567 -10.239 32.511 1.00 33.46 89 THR A CA 1
ATOM 682 C C . THR A 1 93 ? -7.591 -9.151 32.949 1.00 36.65 89 THR A C 1
ATOM 683 O O . THR A 1 93 ? -6.447 -9.452 33.296 1.00 40.27 89 THR A O 1
ATOM 687 N N . ALA A 1 94 ? -8.040 -7.893 32.948 1.00 38.71 90 ALA A N 1
ATOM 688 C CA . ALA A 1 94 ? -7.178 -6.762 33.323 1.00 32.85 90 ALA A CA 1
ATOM 689 C C . ALA A 1 94 ? -6.598 -6.988 34.708 1.00 35.47 90 ALA A C 1
ATOM 690 O O . ALA A 1 94 ? -5.403 -6.778 34.941 1.00 36.48 90 ALA A O 1
ATOM 692 N N . LEU A 1 95 ? -7.456 -7.444 35.615 1.00 33.50 91 LEU A N 1
ATOM 693 C CA . LEU A 1 95 ? -7.071 -7.740 36.988 1.00 34.91 91 LEU A CA 1
ATOM 694 C C . LEU A 1 95 ? -6.046 -8.892 37.048 1.00 35.51 91 LEU A C 1
ATOM 695 O O . LEU A 1 95 ? -5.122 -8.888 37.880 1.00 33.46 91 LEU A O 1
ATOM 700 N N . GLN A 1 96 ? -6.180 -9.846 36.128 1.00 37.32 92 GLN A N 1
ATOM 701 C CA . GLN A 1 96 ? -5.225 -10.951 36.029 1.00 38.24 92 GLN A CA 1
ATOM 702 C C . GLN A 1 96 ? -3.846 -10.484 35.583 1.00 35.55 92 GLN A C 1
ATOM 703 O O . GLN A 1 96 ? -2.834 -10.874 36.166 1.00 37.29 92 GLN A O 1
ATOM 709 N N . ILE A 1 97 ? -3.794 -9.653 34.551 1.00 34.15 93 ILE A N 1
ATOM 710 C CA . ILE A 1 97 ? -2.495 -9.180 34.076 1.00 34.17 93 ILE A CA 1
ATOM 711 C C . ILE A 1 97 ? -1.856 -8.190 35.072 1.00 34.28 93 ILE A C 1
ATOM 712 O O . ILE A 1 97 ? -0.631 -8.141 35.208 1.00 35.07 93 ILE A O 1
ATOM 717 N N . ALA A 1 98 ? -2.688 -7.432 35.789 1.00 34.15 94 ALA A N 1
ATOM 718 C CA . ALA A 1 98 ? -2.199 -6.581 36.878 1.00 32.82 94 ALA A CA 1
ATOM 719 C C . ALA A 1 98 ? -1.550 -7.409 38.012 1.00 32.36 94 ALA A C 1
ATOM 720 O O . ALA A 1 98 ? -0.472 -7.075 38.537 1.00 30.66 94 ALA A O 1
ATOM 722 N N . GLN A 1 99 ? -2.223 -8.491 38.384 1.00 31.04 95 GLN A N 1
ATOM 723 C CA . GLN A 1 99 ? -1.705 -9.377 39.411 1.00 30.85 95 GLN A CA 1
ATOM 724 C C . GLN A 1 99 ? -0.393 -10.055 38.953 1.00 34.94 95 GLN A C 1
ATOM 725 O O . GLN A 1 99 ? 0.612 -10.112 39.699 1.00 35.27 95 GLN A O 1
ATOM 731 N N . LEU A 1 100 ? -0.399 -10.557 37.720 1.00 32.46 96 LEU A N 1
ATOM 732 C CA . LEU A 1 100 ? 0.799 -11.156 37.148 1.00 31.57 96 LEU A CA 1
ATOM 733 C C . LEU A 1 100 ? 1.945 -10.147 37.174 1.00 32.14 96 LEU A C 1
ATOM 734 O O . LEU A 1 100 ? 3.058 -10.503 37.539 1.00 35.65 96 LEU A O 1
ATOM 739 N N . THR A 1 101 ? 1.669 -8.889 36.832 1.00 31.92 97 THR A N 1
ATOM 740 C CA . THR A 1 101 ? 2.696 -7.838 36.890 1.00 33.29 97 THR A CA 1
ATOM 741 C C . THR A 1 101 ? 3.263 -7.606 38.305 1.00 32.49 97 THR A C 1
ATOM 742 O O . THR A 1 101 ? 4.478 -7.423 38.499 1.00 32.01 97 THR A O 1
ATOM 746 N N . LEU A 1 102 ? 2.373 -7.605 39.289 1.00 33.13 98 LEU A N 1
ATOM 747 C CA . LEU A 1 102 ? 2.785 -7.331 40.660 1.00 33.57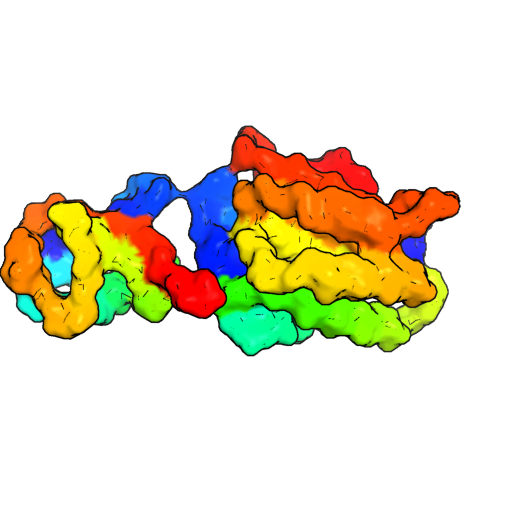 98 LEU A CA 1
ATOM 748 C C . LEU A 1 102 ? 3.635 -8.440 41.253 1.00 35.91 98 LEU A C 1
ATOM 749 O O . LEU A 1 102 ? 4.605 -8.149 41.961 1.00 37.76 98 LEU A O 1
ATOM 754 N N . LYS A 1 103 ? 3.291 -9.699 40.964 1.00 36.52 99 LYS A N 1
ATOM 755 C CA . LYS A 1 103 ? 4.107 -10.838 41.448 1.00 38.57 99 LYS A CA 1
ATOM 756 C C . LYS A 1 103 ? 5.588 -10.679 41.093 1.00 35.72 99 LYS A C 1
ATOM 757 O O . LYS A 1 103 ? 6.463 -11.019 41.887 1.00 34.85 99 LYS A O 1
ATOM 763 N N . HIS A 1 104 ? 5.842 -10.150 39.897 1.00 34.58 100 HIS A N 1
ATOM 764 C CA . HIS A 1 104 ? 7.194 -10.019 39.371 1.00 35.62 100 HIS A CA 1
ATOM 765 C C . HIS A 1 104 ? 7.864 -8.656 39.564 1.00 38.45 100 HIS A C 1
ATOM 766 O O . HIS A 1 104 ? 8.968 -8.414 39.048 1.00 38.65 100 HIS A O 1
ATOM 773 N N . ARG A 1 105 ? 7.186 -7.786 40.314 1.00 38.84 101 ARG A N 1
ATOM 774 C CA . ARG A 1 105 ? 7.742 -6.505 40.754 1.00 37.13 101 ARG A CA 1
ATOM 775 C C . ARG A 1 105 ? 9.119 -6.756 41.373 1.00 38.64 101 ARG A C 1
ATOM 776 O O . ARG A 1 105 ? 9.284 -7.649 42.210 1.00 38.61 101 ARG A O 1
ATOM 784 N N . GLN A 1 106 ? 10.117 -6.007 40.909 1.00 40.68 102 GLN A N 1
ATOM 785 C CA . GLN A 1 106 ? 11.475 -6.072 41.461 1.00 37.66 102 GLN A CA 1
ATOM 786 C C . GLN A 1 106 ? 11.382 -5.457 42.838 1.00 39.41 102 GLN A C 1
ATOM 787 O O . GLN A 1 106 ? 10.512 -4.613 43.062 1.00 44.84 102 GLN A O 1
ATOM 793 N N . ASN A 1 107 ? 12.259 -5.840 43.760 1.00 40.60 103 ASN A N 1
ATOM 794 C CA . ASN A 1 107 ? 12.117 -5.376 45.153 1.00 42.95 103 ASN A CA 1
ATOM 795 C C . ASN A 1 107 ? 10.812 -5.811 45.861 1.00 37.90 103 ASN A C 1
ATOM 796 O O . ASN A 1 107 ? 9.914 -5.005 46.107 1.00 37.82 103 ASN A O 1
ATOM 801 N N . LYS A 1 108 ? 10.755 -7.092 46.219 1.00 39.13 104 LYS A N 1
ATOM 802 C CA . LYS A 1 108 ? 9.588 -7.715 46.843 1.00 38.23 104 LYS A CA 1
ATOM 803 C C . LYS A 1 108 ? 9.179 -7.170 48.231 1.00 39.07 104 LYS A C 1
ATOM 804 O O . LYS A 1 108 ? 8.164 -7.602 48.772 1.00 44.32 104 LYS A O 1
ATOM 810 N N . VAL A 1 109 ? 9.956 -6.260 48.823 1.00 37.42 105 VAL A N 1
ATOM 811 C CA . VAL A 1 109 ? 9.490 -5.555 50.029 1.00 38.46 105 VAL A CA 1
ATOM 812 C C . VAL A 1 109 ? 8.343 -4.583 49.729 1.00 40.14 105 VAL A C 1
ATOM 813 O O . VAL A 1 109 ? 7.690 -4.077 50.648 1.00 40.35 105 VAL A O 1
ATOM 817 N N . GLN A 1 110 ? 8.114 -4.306 48.446 1.00 39.44 106 GLN A N 1
ATOM 818 C CA . GLN A 1 110 ? 7.046 -3.398 48.030 1.00 39.36 106 GLN A CA 1
ATOM 819 C C . GLN A 1 110 ? 5.695 -4.064 48.255 1.00 42.55 106 GLN A C 1
ATOM 820 O O . GLN A 1 110 ? 5.458 -5.155 47.731 1.00 40.43 106 GLN A O 1
ATOM 826 N N . HIS A 1 111 ? 4.814 -3.421 49.028 1.00 43.28 107 HIS A N 1
ATOM 827 C CA . HIS A 1 111 ? 3.433 -3.898 49.148 1.00 38.88 107 HIS A CA 1
ATOM 828 C C . HIS A 1 111 ? 2.769 -3.805 47.776 1.00 38.20 107 HIS A C 1
ATOM 829 O O . HIS A 1 111 ? 3.064 -2.903 46.976 1.00 38.69 107 HIS A O 1
ATOM 836 N N . GLN A 1 112 ? 1.864 -4.730 47.502 1.00 38.09 108 GLN A N 1
ATOM 837 C CA . GLN A 1 112 ? 1.231 -4.790 46.188 1.00 40.27 108 GLN A CA 1
ATOM 838 C C . GLN A 1 112 ? -0.104 -4.038 46.160 1.00 39.08 108 GLN A C 1
ATOM 839 O O . GLN A 1 112 ? -0.960 -4.236 47.036 1.00 40.99 108 GLN A O 1
ATOM 845 N N . ARG A 1 113 ? -0.278 -3.158 45.176 1.00 33.37 109 ARG A N 1
ATOM 846 C CA . ARG A 1 113 ? -1.565 -2.479 45.035 1.00 36.14 109 ARG A CA 1
ATOM 847 C C . ARG A 1 113 ? -1.950 -2.265 43.584 1.00 35.94 109 ARG A C 1
ATOM 848 O O . ARG A 1 113 ? -1.137 -1.832 42.777 1.00 38.18 109 ARG A O 1
ATOM 856 N N . ILE A 1 114 ? -3.201 -2.561 43.260 1.00 33.77 110 ILE A N 1
ATOM 857 C CA . ILE A 1 114 ? -3.734 -2.204 41.955 1.00 34.19 110 ILE A CA 1
ATOM 858 C C . ILE A 1 114 ? -4.820 -1.140 42.115 1.00 34.96 110 ILE A C 1
ATOM 859 O O . ILE A 1 114 ? -5.619 -1.197 43.048 1.00 37.82 110 ILE A O 1
ATOM 864 N N . VAL A 1 115 ? -4.820 -0.155 41.220 1.00 32.16 111 VAL A N 1
ATOM 865 C CA . VAL A 1 115 ? -5.802 0.920 41.230 1.00 30.76 111 VAL A CA 1
ATOM 866 C C . VAL A 1 115 ? -6.458 0.900 39.861 1.00 31.90 111 VAL A C 1
ATOM 867 O O . VAL A 1 115 ? -5.767 0.974 38.850 1.00 32.39 111 VAL A O 1
ATOM 871 N N . ALA A 1 116 ? -7.782 0.775 39.817 1.00 31.33 112 ALA A N 1
ATOM 872 C CA . ALA A 1 116 ? -8.468 0.630 38.535 1.00 29.36 112 ALA A CA 1
ATOM 873 C C . ALA A 1 116 ? -9.666 1.560 38.395 1.00 33.10 112 ALA A C 1
ATOM 874 O O . ALA A 1 116 ? -10.421 1.751 39.348 1.00 35.66 112 ALA A O 1
ATOM 876 N N . PHE A 1 117 ? -9.839 2.131 37.205 1.00 31.60 113 PHE A N 1
ATOM 877 C CA . PHE A 1 117 ? -10.996 2.980 36.933 1.00 31.1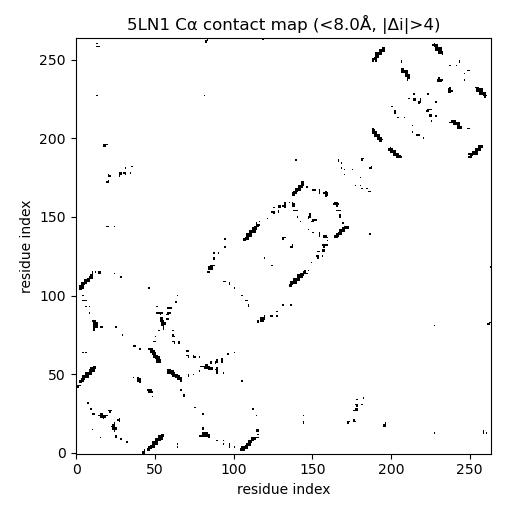0 113 PHE A CA 1
ATOM 878 C C . PHE A 1 117 ? -12.046 2.133 36.209 1.00 32.53 113 PHE A C 1
ATOM 879 O O . PHE A 1 117 ? -11.700 1.408 35.272 1.00 32.57 113 PHE A O 1
ATOM 887 N N . VAL A 1 118 ? -13.301 2.166 36.662 1.00 30.12 114 VAL A N 1
ATOM 888 C CA . VAL A 1 118 ? -14.372 1.572 35.880 1.00 30.24 114 VAL A CA 1
ATOM 889 C C . VAL A 1 118 ? -15.452 2.592 35.492 1.00 38.81 114 VAL A C 1
ATOM 890 O O . VAL A 1 118 ? -16.354 2.925 36.299 1.00 37.90 114 VAL A O 1
ATOM 894 N N . CYS A 1 119 ? -15.391 3.064 34.249 1.00 38.59 115 CYS A N 1
ATOM 895 C CA . CYS A 1 119 ? -16.499 3.844 33.681 1.00 35.66 115 CYS A CA 1
ATOM 896 C C . CYS A 1 119 ? -17.444 3.091 32.718 1.00 40.01 115 CYS A C 1
ATOM 897 O O . CYS A 1 119 ? -18.178 3.718 31.939 1.00 42.44 115 CYS A O 1
ATOM 900 N N . SER A 1 120 ? -17.325 1.762 32.690 1.00 39.65 116 SER A N 1
ATOM 901 C CA . SER A 1 120 ? -18.202 0.912 31.878 1.00 34.78 116 SER A CA 1
ATOM 902 C C . SER A 1 120 ? -19.077 -0.076 32.678 1.00 34.76 116 SER A C 1
ATOM 903 O O . SER A 1 120 ? -18.735 -0.480 33.800 1.00 35.41 116 SER A O 1
ATOM 906 N N . PRO A 1 121 ? -20.216 -0.471 32.090 1.00 34.78 117 PRO A N 1
ATOM 907 C CA . PRO A 1 121 ? -21.039 -1.593 32.556 1.00 31.62 117 PRO A CA 1
ATOM 908 C C . PRO A 1 121 ? -20.190 -2.856 32.576 1.00 37.65 117 PRO A C 1
ATOM 909 O O . PRO A 1 121 ? -19.548 -3.142 31.556 1.00 38.62 117 PRO A O 1
ATOM 913 N N . ILE A 1 122 ? -20.185 -3.612 33.676 1.00 40.07 118 ILE A N 1
ATOM 914 C CA . ILE A 1 122 ? -19.232 -4.730 33.799 1.00 42.14 118 ILE A CA 1
ATOM 915 C C . ILE A 1 122 ? -19.753 -6.015 33.150 1.00 40.79 118 ILE A C 1
ATOM 916 O O . ILE A 1 122 ? -20.743 -6.595 33.597 1.00 45.04 118 ILE A O 1
ATOM 921 N N . SER A 1 123 ? -19.067 -6.463 32.104 1.00 39.40 119 SER A N 1
ATOM 922 C CA . SER A 1 123 ? -19.570 -7.578 31.311 1.00 39.32 119 SER A CA 1
ATOM 923 C C . SER A 1 123 ? -19.298 -8.881 32.012 1.00 38.15 119 SER A C 1
ATOM 924 O O . SER A 1 123 ? -19.974 -9.877 31.759 1.00 39.59 119 SER A O 1
ATOM 927 N N . ASP A 1 124 ? -18.312 -8.865 32.902 1.00 41.51 120 ASP A N 1
ATOM 928 C CA . ASP A 1 124 ? -17.895 -10.081 33.599 1.00 46.30 120 ASP A CA 1
ATOM 929 C C . ASP A 1 124 ? -18.924 -10.544 34.616 1.00 47.66 120 ASP A C 1
ATOM 930 O O . ASP A 1 124 ? -19.767 -9.755 35.074 1.00 49.79 120 ASP A O 1
ATOM 935 N N . SER A 1 125 ? -18.844 -11.832 34.956 1.00 46.61 121 SER A N 1
ATOM 936 C CA . SER A 1 125 ? -19.724 -12.437 35.941 1.00 45.17 121 SER A CA 1
ATOM 937 C C . SER A 1 125 ? -19.372 -11.974 37.344 1.00 43.78 121 SER A C 1
ATOM 938 O O . SER A 1 125 ? -18.243 -11.588 37.612 1.00 46.34 121 SER A O 1
ATOM 941 N N . ARG A 1 126 ? -20.346 -12.017 38.240 1.00 46.24 122 ARG A N 1
ATOM 942 C CA . ARG A 1 126 ? -20.101 -11.662 39.622 1.00 47.05 122 ARG A CA 1
ATOM 943 C C . ARG A 1 126 ? -19.266 -12.756 40.265 1.00 49.84 122 ARG A C 1
ATOM 944 O O . ARG A 1 126 ? -18.414 -12.484 41.101 1.00 52.66 122 ARG A O 1
ATOM 952 N N . ASP A 1 127 ? -19.505 -13.997 39.859 1.00 50.02 123 ASP A N 1
ATOM 953 C CA . ASP A 1 127 ? -18.766 -15.130 40.410 1.00 50.09 123 ASP A CA 1
ATOM 954 C C . ASP A 1 127 ? -17.280 -15.072 40.062 1.00 52.31 123 ASP A C 1
ATOM 955 O O . ASP A 1 127 ? -16.442 -15.088 40.963 1.00 49.48 123 ASP A O 1
ATOM 960 N N . GLU A 1 128 ? -16.951 -14.968 38.774 1.00 52.76 124 GLU A N 1
ATOM 961 C CA . GLU A 1 128 ? -15.559 -14.771 38.378 1.00 49.58 124 GLU A CA 1
ATOM 962 C C . GLU A 1 128 ? -14.942 -13.616 39.153 1.00 45.36 124 GLU A C 1
ATOM 963 O O . GLU A 1 128 ? -13.842 -13.745 39.675 1.00 51.96 124 GLU A O 1
ATOM 969 N N . LEU A 1 129 ? -15.652 -12.502 39.262 1.00 40.31 125 LEU A N 1
ATOM 970 C CA . LEU A 1 129 ? -15.087 -11.344 39.949 1.00 41.13 125 LEU A CA 1
ATOM 971 C C . LEU A 1 129 ? -14.873 -11.576 41.449 1.00 43.33 125 LEU A C 1
ATOM 972 O O . LEU A 1 129 ? -13.936 -11.033 42.043 1.00 43.61 125 LEU A O 1
ATOM 977 N N . ILE A 1 130 ? -15.720 -12.392 42.063 1.00 44.72 126 ILE A N 1
ATOM 978 C CA . ILE A 1 130 ? -15.576 -12.641 43.494 1.00 45.85 126 ILE A CA 1
ATOM 979 C C . ILE A 1 130 ? -14.460 -13.655 43.756 1.00 43.58 126 ILE A C 1
ATOM 980 O O . ILE A 1 130 ? -13.689 -13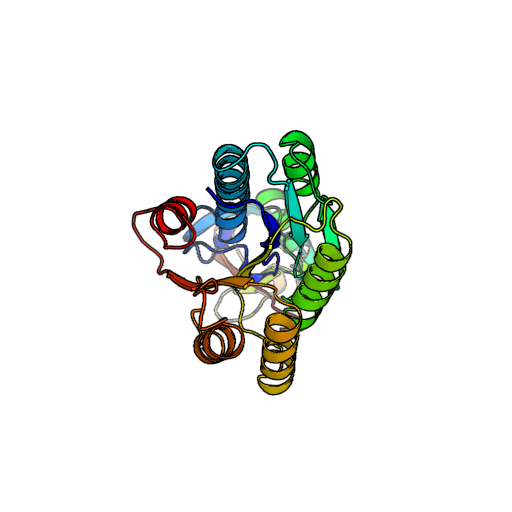.500 44.709 1.00 42.46 126 ILE A O 1
ATOM 985 N N . ARG A 1 131 ? -14.363 -14.674 42.901 1.00 41.99 127 ARG A N 1
ATOM 986 C CA . ARG A 1 131 ? -13.241 -15.608 42.958 1.00 42.41 127 ARG A CA 1
ATOM 987 C C . ARG A 1 131 ? -11.982 -14.782 42.885 1.00 43.13 127 ARG A C 1
ATOM 988 O O . ARG A 1 131 ? -11.150 -14.820 43.793 1.00 42.79 127 ARG A O 1
ATOM 996 N N . LEU A 1 132 ? -11.880 -14.004 41.807 1.00 41.87 128 LEU A N 1
ATOM 997 C CA . LEU A 1 132 ? -10.742 -13.124 41.564 1.00 38.97 128 LEU A CA 1
ATOM 998 C C . LEU A 1 132 ? -10.442 -12.238 42.771 1.00 36.96 128 LEU A C 1
ATOM 999 O O . LEU A 1 132 ? -9.277 -11.996 43.101 1.00 38.66 128 LEU A O 1
ATOM 1004 N N . ALA A 1 133 ? -11.489 -11.783 43.447 1.00 37.18 129 ALA A N 1
ATOM 1005 C CA . ALA A 1 133 ? -11.292 -10.905 44.591 1.00 40.90 129 ALA A CA 1
ATOM 1006 C C . ALA A 1 133 ? -10.636 -11.663 45.742 1.00 41.07 129 ALA A C 1
ATOM 1007 O O . ALA A 1 133 ? -9.698 -11.162 46.396 1.00 44.24 129 ALA A O 1
ATOM 1009 N N . LYS A 1 134 ? -11.129 -12.876 45.977 1.00 41.59 130 LYS A N 1
ATOM 1010 C CA . LYS A 1 134 ? -10.629 -13.703 47.068 1.00 41.22 130 LYS A CA 1
ATOM 1011 C C . LYS A 1 134 ? -9.179 -14.089 46.786 1.00 41.10 130 LYS A C 1
ATOM 1012 O O . LYS A 1 134 ? -8.325 -14.011 47.687 1.00 45.15 130 LYS A O 1
ATOM 1018 N N . THR A 1 135 ? -8.897 -14.455 45.532 1.00 37.34 131 THR A N 1
ATOM 1019 C CA . THR A 1 135 ? -7.527 -14.736 45.093 1.00 37.97 131 THR A CA 1
ATOM 1020 C C . THR A 1 135 ? -6.607 -13.542 45.402 1.00 39.43 131 THR A C 1
ATOM 1021 O O . THR A 1 135 ? -5.606 -13.691 46.108 1.00 37.94 131 THR A O 1
ATOM 1025 N N . LEU A 1 136 ? -6.965 -12.363 44.885 1.00 40.47 132 LEU A N 1
ATOM 1026 C CA . LEU A 1 136 ? -6.187 -11.146 45.110 1.00 36.45 132 LEU A CA 1
ATOM 1027 C C . LEU A 1 136 ? -5.876 -10.935 46.576 1.00 38.99 132 LEU A C 1
ATOM 1028 O O . LEU A 1 136 ? -4.723 -10.684 46.933 1.00 39.23 132 LEU A O 1
ATOM 1033 N N . LYS A 1 137 ? -6.904 -11.036 47.421 1.00 42.85 133 LYS A N 1
ATOM 1034 C CA . LYS A 1 137 ? -6.707 -10.881 48.867 1.00 45.33 133 LYS A CA 1
ATOM 1035 C C . LYS A 1 137 ? -5.676 -11.881 49.383 1.00 42.59 133 LYS A C 1
ATOM 1036 O O . LYS A 1 137 ? -4.785 -11.507 50.152 1.00 41.38 133 LYS A O 1
ATOM 1042 N N . LYS A 1 138 ? -5.800 -13.136 48.936 1.00 40.95 134 LYS A N 1
ATOM 1043 C CA . LYS A 1 138 ? -4.917 -14.240 49.364 1.00 44.13 134 LYS A CA 1
ATOM 1044 C C . LYS A 1 138 ? -3.436 -13.997 49.022 1.00 45.54 134 LYS A C 1
ATOM 1045 O O . LYS A 1 138 ? -2.524 -14.412 49.750 1.00 44.30 134 LYS A O 1
ATOM 1051 N N . ASN A 1 139 ? -3.223 -13.306 47.910 1.00 46.35 135 ASN A N 1
ATOM 1052 C CA . ASN A 1 139 ? -1.896 -13.000 47.400 1.00 40.74 135 ASN A CA 1
ATOM 1053 C C . ASN A 1 139 ? -1.384 -11.671 47.923 1.00 40.67 135 ASN A C 1
ATOM 1054 O O . ASN A 1 139 ? -0.407 -11.126 47.406 1.00 46.00 135 ASN A O 1
ATOM 1059 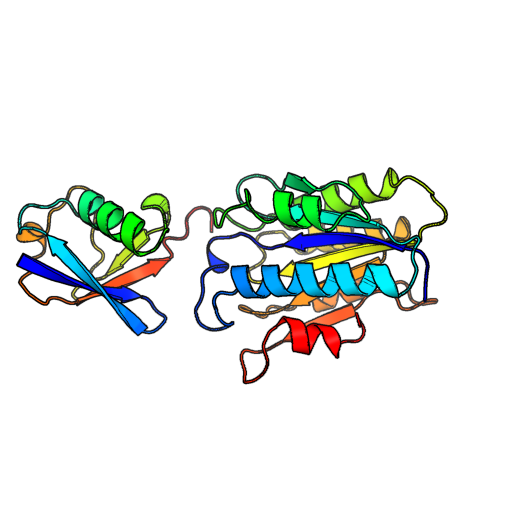N N . ASN A 1 140 ? -2.102 -11.125 48.898 1.00 38.88 136 ASN A N 1
ATOM 1060 C CA . ASN A 1 140 ? -1.702 -9.893 49.574 1.00 42.27 136 ASN A CA 1
ATOM 1061 C C . ASN A 1 140 ? -1.612 -8.680 48.635 1.00 38.36 136 ASN A C 1
ATOM 1062 O O . ASN A 1 140 ? -0.748 -7.815 48.804 1.00 37.57 136 ASN A O 1
ATOM 1067 N N . VAL A 1 141 ? -2.509 -8.626 47.648 1.00 38.87 137 VAL A N 1
ATOM 1068 C CA . VAL A 1 141 ? -2.664 -7.422 46.822 1.00 41.56 137 VAL A CA 1
ATOM 1069 C C . VAL A 1 141 ? -3.878 -6.597 47.269 1.00 41.57 137 VAL A C 1
ATOM 1070 O O . VAL A 1 141 ? -4.964 -7.151 47.515 1.00 45.17 137 VAL A O 1
ATOM 1074 N N . ALA A 1 142 ? -3.676 -5.285 47.417 1.00 37.99 138 ALA A N 1
ATOM 1075 C CA . ALA A 1 142 ? -4.748 -4.373 47.825 1.00 38.42 138 ALA A CA 1
ATOM 1076 C C . ALA A 1 142 ? -5.331 -3.757 46.571 1.00 39.90 138 ALA A C 1
ATOM 1077 O O . ALA A 1 142 ? -4.593 -3.525 45.609 1.00 41.35 138 ALA A O 1
ATOM 1079 N N . VAL A 1 143 ? -6.641 -3.507 46.559 1.00 38.96 139 VAL A N 1
ATOM 1080 C CA . VAL A 1 143 ? -7.274 -2.908 45.381 1.00 36.00 139 VAL A CA 1
ATOM 1081 C C . VAL A 1 143 ? -8.103 -1.642 45.658 1.00 39.09 139 VAL A C 1
ATOM 1082 O O . VAL A 1 143 ? -8.905 -1.597 46.597 1.00 40.60 139 VAL A O 1
ATOM 1086 N N . ASP A 1 144 ? -7.886 -0.619 44.827 1.00 38.09 140 ASP A N 1
ATOM 1087 C CA . ASP A 1 144 ? -8.711 0.591 44.811 1.00 35.62 140 ASP A CA 1
ATOM 1088 C C . ASP A 1 144 ? -9.443 0.683 43.471 1.00 36.23 140 ASP A C 1
ATOM 1089 O O . ASP A 1 144 ? -8.814 0.827 42.421 1.00 35.10 140 ASP A O 1
ATOM 1094 N N . ILE A 1 145 ? -10.767 0.584 43.493 1.00 36.13 141 ILE A N 1
ATOM 1095 C CA . ILE A 1 145 ? -11.547 0.797 42.274 1.00 36.55 141 ILE A CA 1
ATOM 1096 C C . ILE A 1 145 ? -11.908 2.286 42.233 1.00 36.17 141 ILE A C 1
ATOM 1097 O O . ILE A 1 145 ? -12.187 2.857 43.281 1.00 38.23 141 ILE A O 1
ATOM 1102 N N . ILE A 1 146 ? -11.881 2.928 41.062 1.00 33.14 142 ILE A N 1
ATOM 1103 C CA . ILE A 1 146 ? -12.490 4.259 40.929 1.00 32.35 142 ILE A CA 1
ATOM 1104 C C . ILE A 1 146 ? -13.820 4.054 40.202 1.00 33.22 142 ILE A C 1
ATOM 1105 O O . ILE A 1 146 ? -13.829 3.642 39.043 1.00 36.79 142 ILE A O 1
ATOM 1110 N N . ASN A 1 147 ? -14.946 4.324 40.856 1.00 32.93 143 ASN A N 1
ATOM 1111 C CA . ASN A 1 147 ? -16.239 4.061 40.215 1.00 31.86 143 ASN A CA 1
ATOM 1112 C C . ASN A 1 147 ? -17.008 5.342 39.819 1.00 34.37 143 ASN A C 1
ATOM 1113 O O . ASN A 1 147 ? -17.682 5.963 40.660 1.00 35.44 143 ASN A O 1
ATOM 1118 N N . PHE A 1 148 ? -16.968 5.677 38.522 1.00 32.03 144 PHE A N 1
ATOM 1119 C CA . PHE A 1 148 ? -17.647 6.870 37.971 1.00 31.10 144 PHE A CA 1
ATOM 1120 C C . PHE A 1 148 ? -18.350 6.549 36.662 1.00 35.25 144 PHE A C 1
ATOM 1121 O O . PHE A 1 148 ? -18.245 5.413 36.164 1.00 39.58 144 PHE A O 1
ATOM 1129 N N . GLY A 1 149 ? -19.020 7.542 36.070 1.00 32.00 145 GLY A N 1
ATOM 1130 C CA . GLY A 1 149 ? -19.798 7.274 34.868 1.00 35.24 145 GLY A CA 1
ATOM 1131 C C . GLY A 1 149 ? -21.012 6.422 35.184 1.00 37.67 145 GLY A C 1
ATOM 1132 O O . GLY A 1 149 ? -21.900 6.853 35.928 1.00 43.77 145 GLY A O 1
ATOM 1133 N N . GLU A 1 150 ? -21.104 5.223 34.623 1.00 36.18 146 GLU A N 1
ATOM 1134 C CA . GLU A 1 150 ? -22.220 4.389 35.062 1.00 40.90 146 GLU A CA 1
ATOM 1135 C C . GLU A 1 150 ? -21.849 3.920 36.449 1.00 34.41 146 GLU A C 1
ATOM 1136 O O . GLU A 1 150 ? -20.856 3.241 36.611 1.00 37.96 146 GLU A O 1
ATOM 1142 N N . ILE A 1 151 ? -22.628 4.269 37.465 1.00 34.88 147 ILE A N 1
ATOM 1143 C CA . ILE A 1 151 ? -22.278 3.733 38.771 1.00 33.49 147 ILE A CA 1
ATOM 1144 C C . ILE A 1 151 ? -23.173 2.556 39.147 1.00 35.93 147 ILE A C 1
ATOM 1145 O O . ILE A 1 151 ? -24.347 2.728 39.535 1.00 33.80 147 ILE A O 1
ATOM 1150 N N . GLU A 1 152 ? -22.553 1.365 39.003 1.00 42.61 148 GLU A N 1
ATOM 1151 C CA . GLU A 1 152 ? -23.060 0.026 39.390 1.00 36.63 148 GLU A CA 1
ATOM 1152 C C . GLU A 1 152 ? -22.118 -0.659 40.370 1.00 33.88 148 GLU A C 1
ATOM 1153 O O . GLU A 1 152 ? -20.986 -1.025 40.020 1.00 26.77 148 GLU A O 1
ATOM 1159 N N . GLN A 1 153 ? -22.624 -0.832 41.590 1.00 40.19 149 GLN A N 1
ATOM 1160 C CA . GLN A 1 153 ? -21.960 -1.541 42.678 1.00 41.23 149 GLN A CA 1
ATOM 1161 C C . GLN A 1 153 ? -23.032 -2.189 43.541 1.00 38.72 149 GLN A C 1
ATOM 1162 O O . GLN A 1 153 ? -22.862 -3.298 44.027 1.00 36.06 149 GLN A O 1
ATOM 1168 N N . LEU A 1 157 ? -22.080 -4.892 42.976 1.00 38.23 153 LEU A N 1
ATOM 1169 C CA . LEU A 1 157 ? -21.017 -5.702 42.420 1.00 38.98 153 LEU A CA 1
ATOM 1170 C C . LEU A 1 157 ? -19.676 -5.144 42.864 1.00 37.89 153 LEU A C 1
ATOM 1171 O O . LEU A 1 157 ? -18.857 -5.878 43.420 1.00 35.00 153 LEU A O 1
ATOM 1176 N N . LEU A 1 158 ? -19.448 -3.857 42.612 1.00 35.98 154 LEU A N 1
ATOM 1177 C CA . LEU A 1 158 ? -18.199 -3.245 43.032 1.00 35.58 154 LEU A CA 1
ATOM 1178 C C . LEU A 1 158 ? -18.119 -3.234 44.555 1.00 38.60 154 LEU A C 1
ATOM 1179 O O . LEU A 1 158 ? -17.105 -3.613 45.132 1.00 40.10 154 LEU A O 1
ATOM 1184 N N . ASP A 1 159 ? -19.206 -2.845 45.212 1.00 46.08 155 ASP A N 1
ATOM 1185 C CA . ASP A 1 159 ? -19.242 -2.898 46.673 1.00 48.23 155 ASP A CA 1
ATOM 1186 C C . ASP A 1 159 ? -18.958 -4.315 47.203 1.00 45.80 155 ASP A C 1
ATOM 1187 O O . ASP A 1 159 ? -18.201 -4.482 48.163 1.00 48.16 155 ASP A O 1
ATOM 1192 N N . GLU A 1 160 ? -19.541 -5.326 46.563 1.00 40.54 156 GLU A N 1
ATOM 1193 C CA . GLU A 1 160 ? -19.359 -6.712 46.990 1.00 41.87 156 GLU A CA 1
ATOM 1194 C C . GLU A 1 160 ? -17.936 -7.201 46.679 1.00 47.76 156 GLU A C 1
ATOM 1195 O O . GLU A 1 160 ? -17.375 -8.037 47.411 1.00 49.53 156 GLU A O 1
ATOM 1201 N N . PHE A 1 161 ? -17.355 -6.674 45.595 1.00 47.64 157 PHE A N 1
ATOM 1202 C CA . PHE A 1 161 ? -15.947 -6.933 45.246 1.00 42.18 157 PHE A CA 1
ATOM 1203 C C . PHE A 1 161 ? -14.979 -6.390 46.290 1.00 39.05 157 PHE A C 1
ATOM 1204 O O . PHE A 1 161 ? -14.212 -7.145 46.872 1.00 40.96 157 PHE A O 1
ATOM 1212 N N . ILE A 1 162 ? -15.018 -5.079 46.515 1.00 38.30 158 ILE A N 1
ATOM 1213 C CA . ILE A 1 162 ? -14.145 -4.449 47.497 1.00 42.62 158 ILE A CA 1
ATOM 1214 C C . ILE A 1 162 ? -14.380 -5.087 48.866 1.00 45.56 158 ILE A C 1
ATOM 1215 O O . ILE A 1 162 ? -13.438 -5.282 49.642 1.00 50.40 158 ILE A O 1
ATOM 1220 N N . ALA A 1 163 ? -15.631 -5.438 49.148 1.00 43.66 159 ALA A N 1
ATOM 1221 C CA . ALA A 1 163 ? -15.942 -6.181 50.360 1.00 43.49 159 ALA A CA 1
ATOM 1222 C C . ALA A 1 163 ? -15.100 -7.449 50.406 1.00 44.80 159 ALA A C 1
ATOM 1223 O O . ALA A 1 163 ? -14.416 -7.708 51.394 1.00 47.95 159 ALA A O 1
ATOM 1225 N N . ALA A 1 164 ? -15.142 -8.225 49.326 1.00 43.99 160 ALA A N 1
ATOM 1226 C CA . ALA A 1 164 ? -14.388 -9.474 49.249 1.00 44.43 160 ALA A CA 1
ATOM 1227 C C . ALA A 1 164 ? -12.868 -9.294 49.380 1.00 49.53 160 ALA A C 1
ATOM 1228 O O . ALA A 1 164 ? -12.222 -9.960 50.194 1.00 53.40 160 ALA A O 1
ATOM 1230 N N . VAL A 1 165 ? -12.304 -8.386 48.587 1.00 48.89 161 VAL A N 1
ATOM 1231 C CA . VAL A 1 165 ? -10.852 -8.247 48.467 1.00 49.62 161 VAL A CA 1
ATOM 1232 C C . VAL A 1 165 ? -10.157 -7.522 49.620 1.00 50.29 161 VAL A C 1
ATOM 1233 O O . VAL A 1 165 ? -8.945 -7.672 49.792 1.00 55.26 161 VAL A O 1
ATOM 1237 N N . ASN A 1 166 ? -10.901 -6.736 50.395 1.00 49.39 162 ASN A N 1
ATOM 1238 C CA . ASN A 1 166 ? -10.280 -5.956 51.460 1.00 54.25 162 ASN A CA 1
ATOM 1239 C C . ASN A 1 166 ? -9.604 -6.852 52.487 1.00 62.58 162 ASN A C 1
ATOM 1240 O O . ASN A 1 166 ? -10.131 -7.912 52.851 1.00 61.28 162 ASN A O 1
ATOM 1245 N N . ASN A 1 167 ? -8.420 -6.435 52.927 1.00 66.60 163 ASN A N 1
ATOM 1246 C CA . ASN A 1 167 ? -7.734 -7.110 54.016 1.00 71.34 163 ASN A CA 1
ATOM 1247 C C . ASN A 1 167 ? -8.091 -6.469 55.345 1.00 78.06 163 ASN A C 1
ATOM 1248 O O . ASN A 1 167 ? -7.732 -5.322 55.595 1.00 75.59 163 ASN A O 1
ATOM 1253 N N . PRO A 1 168 ? -8.800 -7.210 56.210 1.00 86.59 164 PRO A N 1
ATOM 1254 C CA . PRO A 1 168 ? -9.354 -6.512 57.375 1.00 83.55 164 PRO A CA 1
ATOM 1255 C C . PRO A 1 168 ? -8.302 -5.875 58.283 1.00 82.68 164 PRO A C 1
ATOM 1256 O O . PRO A 1 168 ? -8.420 -4.681 58.560 1.00 79.84 164 PRO A O 1
ATOM 1260 N N . GLN A 1 169 ? -7.269 -6.629 58.662 1.00 84.35 165 GLN A N 1
ATOM 1261 C CA . GLN A 1 169 ? -6.359 -6.205 59.732 1.00 88.94 165 GLN A CA 1
ATOM 1262 C C . GLN A 1 169 ? -5.491 -4.996 59.365 1.00 93.42 165 GLN A C 1
ATOM 1263 O O . GLN A 1 169 ? -5.052 -4.253 60.248 1.00 95.85 165 GLN A O 1
ATOM 1269 N N . GLU A 1 170 ? -5.231 -4.816 58.070 1.00 92.38 166 GLU A N 1
ATOM 1270 C CA . GLU A 1 170 ? -4.765 -3.526 57.546 1.00 92.45 166 GLU A CA 1
ATOM 1271 C C . GLU A 1 170 ? -5.673 -3.128 56.378 1.00 91.14 166 GLU A C 1
ATOM 1272 O O . GLU A 1 170 ? -5.611 -3.756 55.310 1.00 87.94 166 GLU A O 1
ATOM 1278 N N . GLU A 1 171 ? -6.471 -2.063 56.539 1.00 91.46 167 GLU A N 1
ATOM 1279 C CA . GLU A 1 171 ? -7.572 -1.849 55.598 1.00 82.66 167 GLU A CA 1
ATOM 1280 C C . GLU A 1 171 ? -6.989 -1.097 54.421 1.00 74.64 167 GLU A C 1
ATOM 1281 O O . GLU A 1 171 ? -6.887 0.132 54.418 1.00 74.52 167 GLU A O 1
ATOM 1287 N N . THR A 1 172 ? -6.654 -1.862 53.391 1.00 67.33 168 THR A N 1
ATOM 1288 C CA . THR A 1 172 ? -5.942 -1.301 52.265 1.00 62.56 168 THR A CA 1
ATOM 1289 C C . THR A 1 172 ? -6.789 -1.095 51.012 1.00 55.69 168 THR A C 1
ATOM 1290 O O . THR A 1 172 ? -6.326 -0.476 50.058 1.00 57.98 168 THR A O 1
ATOM 1294 N N . SER A 1 173 ? -8.037 -1.556 51.030 1.00 49.03 169 SER A N 1
ATOM 1295 C CA . SER A 1 173 ? -8.824 -1.605 49.796 1.00 45.10 169 SER A CA 1
ATOM 1296 C C . SER A 1 173 ? -10.086 -0.703 49.783 1.00 49.66 169 SER A C 1
ATOM 1297 O O . SER A 1 173 ? -11.040 -0.909 50.546 1.00 50.10 169 SER A O 1
ATOM 1300 N N . HIS A 1 174 ? -10.101 0.284 48.889 1.00 48.76 170 HIS A N 1
ATOM 1301 C CA . HIS A 1 174 ? -11.145 1.312 48.906 1.00 44.61 170 HIS A CA 1
ATOM 1302 C C . HIS A 1 174 ? -11.989 1.367 47.622 1.00 43.15 170 HIS A C 1
ATOM 1303 O O . HIS A 1 174 ? -11.487 1.098 46.515 1.00 40.24 170 HIS A O 1
ATOM 1310 N N . LEU A 1 175 ? -13.270 1.713 47.780 1.00 40.70 171 LEU A N 1
ATOM 1311 C CA . LEU A 1 175 ? -14.108 2.056 46.638 1.00 37.43 171 LEU A CA 1
ATOM 1312 C C . LEU A 1 175 ? -14.408 3.558 46.627 1.00 37.72 171 LEU A C 1
ATOM 1313 O O . LEU A 1 175 ? -14.872 4.129 47.619 1.00 38.53 171 LEU A O 1
ATOM 1318 N N . LEU A 1 176 ? -14.104 4.198 45.503 1.00 36.91 172 LEU A N 1
ATOM 1319 C CA . LEU A 1 176 ? -14.460 5.593 45.290 1.00 36.63 172 LEU A CA 1
ATOM 1320 C C . LEU A 1 176 ? -15.637 5.665 44.323 1.00 39.77 172 LEU A C 1
ATOM 1321 O O . LEU A 1 176 ? -15.508 5.283 43.154 1.00 39.56 172 LEU A O 1
ATOM 1326 N N . THR A 1 177 ? -16.790 6.123 44.809 1.00 41.34 173 THR A N 1
ATOM 1327 C CA . THR A 1 177 ? -17.935 6.357 43.929 1.00 36.44 173 THR A CA 1
ATOM 1328 C C . THR A 1 177 ? -18.096 7.850 43.722 1.00 37.96 173 THR A C 1
ATOM 1329 O O . THR A 1 177 ? -18.319 8.591 44.687 1.00 38.83 173 THR A O 1
ATOM 1333 N N . VAL A 1 178 ? -17.982 8.293 42.471 1.00 34.67 174 VAL A N 1
ATOM 1334 C CA . VAL A 1 178 ? -17.951 9.724 42.187 1.00 32.69 174 VAL A CA 1
ATOM 1335 C C . VAL A 1 178 ? -18.960 10.115 41.137 1.00 32.01 174 VAL A C 1
ATOM 1336 O O . VAL A 1 178 ? -19.162 9.392 40.163 1.00 34.88 174 VAL A O 1
ATOM 1340 N N . THR A 1 179 ? -19.587 11.271 41.339 1.00 35.43 175 THR A N 1
ATOM 1341 C CA . THR A 1 179 ? -20.649 11.718 40.454 1.00 35.31 175 THR A CA 1
ATOM 1342 C C . THR A 1 179 ? -20.152 12.928 39.708 1.00 36.78 175 THR A C 1
ATOM 1343 O O . THR A 1 179 ? -19.347 13.701 40.246 1.00 34.66 175 THR A O 1
ATOM 1347 N N . PRO A 1 180 ? -20.646 13.104 38.468 1.00 35.40 176 PRO A N 1
ATOM 1348 C CA . PRO A 1 180 ? -20.328 14.291 37.667 1.00 35.65 176 PRO A CA 1
ATOM 1349 C C . PRO A 1 180 ? -20.667 15.554 38.459 1.00 41.68 176 PRO A C 1
ATOM 1350 O O . PRO A 1 180 ? -21.680 15.605 39.174 1.00 45.79 176 PRO A O 1
ATOM 1354 N N . GLY A 1 181 ? -19.801 16.555 38.356 1.00 46.04 177 GLY A N 1
ATOM 1355 C CA . GLY A 1 181 ? -19.916 17.724 39.203 1.00 51.06 177 GLY A CA 1
ATOM 1356 C C . GLY A 1 181 ? -18.920 18.835 38.915 1.00 52.74 177 GLY A C 1
ATOM 1357 O O . GLY A 1 181 ? -18.320 18.881 37.834 1.00 48.35 177 GLY A O 1
ATOM 1358 N N . PRO A 1 182 ? -18.760 19.754 39.889 1.00 55.81 178 PRO A N 1
ATOM 1359 C CA . PRO A 1 182 ? -17.927 20.957 39.775 1.00 54.21 178 PRO A CA 1
ATOM 1360 C C . PRO A 1 182 ? -16.414 20.666 39.708 1.00 58.32 178 PRO A C 1
ATOM 1361 O O . PRO A 1 182 ? -15.702 21.287 38.900 1.00 55.59 178 PRO A O 1
ATOM 1365 N N . ARG A 1 183 ? -15.940 19.744 40.550 1.00 57.13 179 ARG A N 1
ATOM 1366 C CA . ARG A 1 183 ? -14.528 19.351 40.585 1.00 52.06 179 ARG A CA 1
ATOM 1367 C C . ARG A 1 183 ? -14.210 18.331 39.497 1.00 51.10 179 ARG A C 1
ATOM 1368 O O . ARG A 1 183 ? -15.086 17.544 39.089 1.00 53.13 179 ARG A O 1
ATOM 1376 N N . LEU A 1 184 ? -12.963 18.339 39.029 1.00 45.43 180 LEU A N 1
ATOM 1377 C CA . LEU A 1 184 ? -12.526 17.338 38.062 1.00 42.30 180 LEU A CA 1
ATOM 1378 C C . LEU A 1 184 ? -12.330 15.974 38.765 1.00 43.42 180 LEU A C 1
ATOM 1379 O O . LEU A 1 184 ? -12.373 15.895 40.004 1.00 44.07 180 LEU A O 1
ATOM 1384 N N . LEU A 1 185 ? -12.075 14.912 37.999 1.00 39.28 181 LEU A N 1
ATOM 1385 C CA . LEU A 1 185 ? -11.985 13.570 38.590 1.00 37.43 181 LEU A CA 1
ATOM 1386 C C . LEU A 1 185 ? -10.713 13.418 39.444 1.00 40.30 181 LEU A C 1
ATOM 1387 O O . LEU A 1 185 ? -10.730 12.777 40.519 1.00 40.91 181 LEU A O 1
ATOM 1392 N N . TYR A 1 186 ? -9.623 14.041 38.997 1.00 36.87 182 TYR A N 1
ATOM 1393 C CA . TYR A 1 186 ? -8.375 13.918 39.736 1.00 36.96 182 TYR A CA 1
ATOM 1394 C C . TYR A 1 186 ? -8.407 14.576 41.131 1.00 39.40 182 TYR A C 1
ATOM 1395 O O . TYR A 1 186 ? -7.744 14.099 42.059 1.00 38.40 182 TYR A O 1
ATOM 1404 N N . GLU A 1 187 ? -9.191 15.644 41.283 1.00 41.40 183 GLU A N 1
ATOM 1405 C CA . GLU A 1 187 ? -9.375 16.293 42.585 1.00 41.30 183 GLU A CA 1
ATOM 1406 C C . GLU A 1 187 ? -10.098 15.392 43.603 1.00 44.68 183 GLU A C 1
ATOM 1407 O O . GLU A 1 187 ? -9.631 15.201 44.745 1.00 45.09 183 GLU A O 1
ATOM 1413 N N . ASN A 1 188 ? -11.249 14.861 43.185 1.00 43.36 184 ASN A N 1
ATOM 1414 C CA . ASN A 1 188 ? -11.976 13.856 43.958 1.00 42.18 184 ASN A CA 1
ATOM 1415 C C . ASN A 1 188 ? -11.075 12.700 44.356 1.00 41.93 184 ASN A C 1
ATOM 1416 O O . ASN A 1 188 ? -11.209 12.138 45.449 1.00 40.76 184 ASN A O 1
ATOM 1421 N N . ILE A 1 189 ? -10.157 12.340 43.461 1.00 43.09 185 ILE A N 1
ATOM 1422 C CA . ILE A 1 189 ? -9.201 11.281 43.782 1.00 43.53 185 ILE A CA 1
ATOM 1423 C C . ILE A 1 189 ? -8.148 11.732 44.819 1.00 43.55 185 ILE A C 1
ATOM 1424 O O . ILE A 1 189 ? -7.770 10.957 45.706 1.00 43.70 185 ILE A O 1
ATOM 1429 N N . ALA A 1 190 ? -7.713 12.991 44.728 1.00 43.84 186 ALA A N 1
ATOM 1430 C CA . ALA A 1 190 ? -6.756 13.569 45.685 1.00 44.38 186 ALA A CA 1
ATOM 1431 C C . ALA A 1 190 ? -7.300 13.581 47.122 1.00 45.79 186 ALA A C 1
ATOM 1432 O O . ALA A 1 190 ? -6.577 13.289 48.090 1.00 43.34 186 ALA A O 1
ATOM 1434 N N . SER A 1 191 ? -8.581 13.919 47.248 1.00 46.95 187 SER A N 1
ATOM 1435 C CA . SER A 1 191 ? -9.218 13.977 48.555 1.00 43.89 187 SER A CA 1
ATOM 1436 C C . SER A 1 191 ? -9.683 12.612 49.050 1.00 47.05 187 SER A C 1
ATOM 1437 O O . SER A 1 191 ? -10.072 12.480 50.204 1.00 51.73 187 SER A O 1
ATOM 1440 N N . SER A 1 192 ? -9.650 11.599 48.190 1.00 45.39 188 SER A N 1
ATOM 1441 C CA . SER A 1 192 ? -10.107 10.267 48.589 1.00 46.69 188 SER A CA 1
ATOM 1442 C C . SER A 1 192 ? -9.097 9.587 49.514 1.00 47.90 188 SER A C 1
ATOM 1443 O O . SER A 1 192 ? -7.947 10.027 49.607 1.00 49.06 188 SER A O 1
ATOM 1446 N N . PRO A 1 193 ? -9.530 8.524 50.220 1.00 51.00 189 PRO A N 1
ATOM 1447 C CA . PRO A 1 193 ? -8.637 7.693 51.047 1.00 53.60 189 PRO A CA 1
ATOM 1448 C C . PRO A 1 193 ? -7.486 7.061 50.252 1.00 51.72 189 PRO A C 1
ATOM 1449 O O . PRO A 1 193 ? -6.533 6.546 50.859 1.00 50.18 189 PRO A O 1
ATOM 1453 N N . ILE A 1 194 ? -7.594 7.087 48.920 1.00 48.53 190 ILE A N 1
ATOM 1454 C CA . ILE A 1 194 ? -6.501 6.669 48.038 1.00 45.45 190 ILE A CA 1
ATOM 1455 C C . ILE A 1 194 ? -5.414 7.763 47.920 1.00 46.01 190 ILE A C 1
ATOM 1456 O O . ILE A 1 194 ? -4.307 7.502 47.433 1.00 48.05 190 ILE A O 1
ATOM 1461 N N . ILE A 1 195 ? -5.752 8.970 48.390 1.00 44.46 191 ILE A N 1
ATOM 1462 C CA . ILE A 1 195 ? -4.797 10.056 48.686 1.00 39.07 191 ILE A CA 1
ATOM 1463 C C . ILE A 1 195 ? -3.791 10.359 47.573 1.00 40.33 191 ILE A C 1
ATOM 1464 O O . ILE A 1 195 ? -4.188 10.686 46.445 1.00 39.54 191 ILE A O 1
ATOM 1469 N N . MET B 2 6 ? -22.880 22.027 -0.213 1.00 59.19 1 MET U N 1
ATOM 1470 C CA . MET B 2 6 ? -23.832 21.784 0.881 1.00 60.25 1 MET U CA 1
ATOM 1471 C C . MET B 2 6 ? -23.130 21.536 2.228 1.00 59.73 1 MET U C 1
ATOM 1472 O O . MET B 2 6 ? -22.180 20.759 2.302 1.00 62.99 1 MET U O 1
ATOM 1477 N N . GLN B 2 7 ? -23.585 22.205 3.287 1.00 58.25 2 GLN U N 1
ATOM 1478 C CA . GLN B 2 7 ? -23.056 21.964 4.640 1.00 58.71 2 GLN U CA 1
ATOM 1479 C C . GLN B 2 7 ? -24.130 21.427 5.608 1.00 60.70 2 GLN U C 1
ATOM 1480 O O . GLN B 2 7 ? -25.279 21.870 5.576 1.00 65.03 2 GLN U O 1
ATOM 1486 N N . ILE B 2 8 ? -23.761 20.465 6.458 1.00 55.85 3 ILE U N 1
ATOM 1487 C CA . ILE B 2 8 ? -24.691 19.874 7.430 1.00 51.45 3 ILE U CA 1
ATOM 1488 C C . ILE B 2 8 ? -24.159 19.883 8.877 1.00 51.93 3 ILE U C 1
ATOM 1489 O O . ILE B 2 8 ? -23.038 20.320 9.130 1.00 56.02 3 ILE U O 1
ATOM 1494 N N . PHE B 2 9 ? -24.958 19.406 9.829 1.00 53.50 4 PHE U N 1
ATOM 1495 C CA . PHE B 2 9 ? -24.592 19.517 11.250 1.00 52.52 4 PHE U CA 1
ATOM 1496 C C . PHE B 2 9 ? -24.575 18.175 11.984 1.00 49.41 4 PHE U C 1
ATOM 1497 O O . PHE B 2 9 ? -25.426 17.319 11.746 1.00 48.69 4 PHE U O 1
ATOM 1505 N N . VAL B 2 10 ? -23.597 17.997 12.870 1.00 47.12 5 VAL U N 1
ATOM 1506 C CA . VAL B 2 10 ? -23.532 16.810 13.722 1.00 43.93 5 VAL U CA 1
ATOM 1507 C C . VAL B 2 10 ? -23.485 17.201 15.189 1.00 44.75 5 VAL U C 1
ATOM 1508 O O . VAL B 2 10 ? -22.492 17.775 15.656 1.00 47.37 5 VAL U O 1
ATOM 1512 N N . LYS B 2 11 ? -24.555 16.863 15.908 1.00 43.60 6 LYS U N 1
ATOM 1513 C CA . LYS B 2 11 ? -24.652 17.116 17.342 1.00 46.31 6 LYS U CA 1
ATOM 1514 C C . LYS B 2 11 ? -24.337 15.828 18.112 1.00 49.63 6 LYS U C 1
ATOM 1515 O O . LYS B 2 11 ? -25.092 14.852 18.068 1.00 51.29 6 LYS U O 1
ATOM 1521 N N . THR B 2 12 ? -23.194 15.823 18.789 1.00 51.22 7 THR U N 1
ATOM 1522 C CA . THR B 2 12 ? -22.854 14.773 19.743 1.00 53.05 7 THR U CA 1
ATOM 1523 C C . THR B 2 12 ? -23.692 14.940 21.023 1.00 57.68 7 THR U C 1
ATOM 1524 O O . THR B 2 12 ? -24.300 16.005 21.226 1.00 58.15 7 THR U O 1
ATOM 1528 N N . LEU B 2 13 ? -23.761 13.889 21.852 1.00 59.06 8 LEU U N 1
ATOM 1529 C CA . LEU B 2 13 ? -24.531 13.915 23.112 1.00 58.73 8 LEU U CA 1
ATOM 1530 C C . LEU B 2 13 ? -24.098 15.041 24.070 1.00 64.43 8 LEU U C 1
ATOM 1531 O O . LEU B 2 13 ? -24.865 15.434 24.957 1.00 63.54 8 LEU U O 1
ATOM 1536 N N . THR B 2 14 ? -22.880 15.557 23.871 1.00 70.01 9 THR U N 1
ATOM 1537 C CA . THR B 2 14 ? -22.321 16.648 24.683 1.00 65.99 9 THR U CA 1
ATOM 1538 C C . THR B 2 14 ? -22.752 18.016 24.152 1.00 60.90 9 THR U C 1
ATOM 1539 O O . THR B 2 14 ? -22.231 19.048 24.578 1.00 67.31 9 THR U O 1
ATOM 1543 N N . GLY B 2 15 ? -23.648 18.010 23.169 1.00 57.77 10 GLY U N 1
ATOM 1544 C CA . GLY B 2 15 ? -24.231 19.240 22.669 1.00 62.36 10 GLY U CA 1
ATOM 1545 C C . GLY B 2 15 ? -23.335 19.971 21.685 1.00 62.35 10 GLY U C 1
ATOM 1546 O O . GLY B 2 15 ? -23.751 20.983 21.102 1.00 62.51 10 GLY U O 1
ATOM 1547 N N . LYS B 2 16 ? -22.114 19.465 21.493 1.00 55.46 11 LYS U N 1
ATOM 1548 C CA . LYS B 2 16 ? -21.191 20.082 20.555 1.00 54.17 11 LYS U CA 1
ATOM 1549 C C . LYS B 2 16 ? -21.689 19.846 19.138 1.00 53.88 11 LYS U C 1
ATOM 1550 O O . LYS B 2 16 ? -21.788 18.700 18.691 1.00 53.75 11 LYS U O 1
ATOM 1556 N N . THR B 2 17 ? -21.961 20.926 18.412 1.00 53.73 12 THR U N 1
ATOM 1557 C CA . THR B 2 17 ? -22.399 20.800 17.026 1.00 52.50 12 THR U CA 1
ATOM 1558 C C . THR B 2 17 ? -21.250 21.162 16.084 1.00 51.02 12 THR U C 1
ATOM 1559 O O . THR B 2 17 ? -20.743 22.289 16.091 1.00 54.82 12 THR U O 1
ATOM 1563 N N . ILE B 2 18 ? -20.844 20.201 15.268 1.00 44.56 13 ILE U N 1
ATOM 1564 C CA . ILE B 2 18 ? -19.765 20.450 14.347 1.00 41.97 13 ILE U CA 1
ATOM 1565 C C . ILE B 2 18 ? -20.394 20.534 12.974 1.00 47.46 13 ILE U C 1
ATOM 1566 O O . ILE B 2 18 ? -21.463 19.955 12.749 1.00 48.78 13 ILE U O 1
ATOM 1571 N N . THR B 2 19 ? -19.769 21.284 12.065 1.00 49.34 14 THR U N 1
ATOM 1572 C CA . THR B 2 19 ? -20.314 21.438 10.710 1.00 48.27 14 THR U CA 1
ATOM 1573 C C . THR B 2 19 ? -19.492 20.661 9.693 1.00 42.42 14 THR U C 1
ATOM 1574 O O . THR B 2 19 ? -18.270 20.680 9.755 1.00 46.49 14 THR U O 1
ATOM 1578 N N . LEU B 2 20 ? -20.155 19.973 8.765 1.00 42.85 15 LEU U N 1
ATOM 1579 C CA . LEU B 2 20 ? -19.446 19.196 7.744 1.00 46.05 15 LEU U CA 1
ATOM 1580 C C . LEU B 2 20 ? -19.827 19.670 6.342 1.00 51.30 15 LEU U C 1
ATOM 1581 O O . LEU B 2 20 ? -20.941 20.136 6.135 1.00 50.47 15 LEU U O 1
ATOM 1586 N N . GLU B 2 21 ? -18.907 19.579 5.380 1.00 54.42 16 GLU U N 1
ATOM 1587 C CA . GLU B 2 21 ? -19.273 19.886 3.989 1.00 56.96 16 GLU U CA 1
ATOM 1588 C C . GLU B 2 21 ? -19.411 18.591 3.199 1.00 52.85 16 GLU U C 1
ATOM 1589 O O . GLU B 2 21 ? -18.441 17.852 3.025 1.00 53.93 16 GLU U O 1
ATOM 1595 N N . VAL B 2 22 ? -20.636 18.333 2.744 1.00 53.75 17 VAL U N 1
ATOM 1596 C CA . VAL B 2 22 ? -21.018 17.102 2.055 1.00 55.16 17 VAL U CA 1
ATOM 1597 C C . VAL B 2 22 ? -21.839 17.487 0.820 1.00 58.53 17 VAL U C 1
ATOM 1598 O O . VAL B 2 22 ? -22.408 18.578 0.768 1.00 58.78 17 VAL U O 1
ATOM 1602 N N . GLU B 2 23 ? -21.913 16.618 -0.181 1.00 57.01 18 GLU U N 1
ATOM 1603 C CA . GLU B 2 23 ? -22.927 16.825 -1.218 1.00 63.22 18 GLU U CA 1
ATOM 1604 C C . GLU B 2 23 ? -23.935 15.640 -1.190 1.00 66.49 18 GLU U C 1
ATOM 1605 O O . GLU B 2 23 ? -23.598 14.552 -0.715 1.00 64.47 18 GLU U O 1
ATOM 1611 N N . PRO B 2 24 ? -25.181 15.860 -1.665 1.00 61.63 19 PRO U N 1
ATOM 1612 C CA . PRO B 2 24 ? -26.316 14.952 -1.423 1.00 56.39 19 PRO U CA 1
ATOM 1613 C C . PRO B 2 24 ? -26.141 13.471 -1.798 1.00 59.39 19 PRO U C 1
ATOM 1614 O O . PRO B 2 24 ? -26.974 12.657 -1.402 1.00 59.88 19 PRO U O 1
ATOM 1618 N N . SER B 2 25 ? -25.127 13.129 -2.585 1.00 62.55 20 SER U N 1
ATOM 1619 C CA . SER B 2 25 ? -24.925 11.733 -2.976 1.00 60.65 20 SER U CA 1
ATOM 1620 C C . SER B 2 25 ? -23.950 10.972 -2.073 1.00 61.86 20 SER U C 1
ATOM 1621 O O . SER B 2 25 ? -23.746 9.770 -2.276 1.00 62.71 20 SER U O 1
ATOM 1624 N N . ASP B 2 26 ? -23.353 11.664 -1.095 1.00 63.85 21 ASP U N 1
ATOM 1625 C CA . ASP B 2 26 ? -22.399 11.060 -0.142 1.00 61.85 21 ASP U CA 1
ATOM 1626 C C . ASP B 2 26 ? -22.964 9.840 0.612 1.00 58.84 21 ASP U C 1
ATOM 1627 O O . ASP B 2 26 ? -24.073 9.891 1.147 1.00 60.03 21 ASP U O 1
ATOM 1632 N N . THR B 2 27 ? -22.203 8.751 0.668 1.00 56.92 22 THR U N 1
ATOM 1633 C CA . THR B 2 27 ? -22.605 7.612 1.484 1.00 58.04 22 THR U CA 1
ATOM 1634 C C . THR B 2 27 ? -22.576 8.042 2.950 1.00 59.04 22 THR U C 1
ATOM 1635 O O . THR B 2 27 ? -21.843 8.968 3.318 1.00 54.84 22 THR U O 1
ATOM 1639 N N . ILE B 2 28 ? -23.381 7.383 3.781 1.00 61.41 23 ILE U N 1
ATOM 1640 C CA . ILE B 2 28 ? -23.290 7.584 5.223 1.00 59.15 23 ILE U CA 1
ATOM 1641 C C . ILE B 2 28 ? -21.888 7.156 5.704 1.00 58.62 23 ILE U C 1
ATOM 1642 O O . ILE B 2 28 ? -21.251 7.882 6.470 1.00 58.46 23 ILE U O 1
ATOM 1647 N N . GLU B 2 29 ? -21.395 6.017 5.208 1.00 55.67 24 GLU U N 1
ATOM 1648 C CA . GLU B 2 29 ? -20.039 5.555 5.514 1.00 56.86 24 GLU U CA 1
ATOM 1649 C C . GLU B 2 29 ? -18.952 6.589 5.198 1.00 55.93 24 GLU U C 1
ATOM 1650 O O . GLU B 2 29 ? -17.867 6.562 5.786 1.00 54.90 24 GLU U O 1
ATOM 1656 N N . ASN B 2 30 ? -19.234 7.482 4.254 1.00 53.35 25 ASN U N 1
ATOM 1657 C CA . ASN B 2 30 ? -18.329 8.588 3.972 1.00 53.45 25 ASN U CA 1
ATOM 1658 C C . ASN B 2 30 ? -18.469 9.715 5.016 1.00 49.27 25 ASN U C 1
ATOM 1659 O O . ASN B 2 30 ? -17.473 10.279 5.488 1.00 45.57 25 ASN U O 1
ATOM 1664 N N . VAL B 2 31 ? -19.713 10.020 5.381 1.00 51.85 26 VAL U N 1
ATOM 1665 C CA . VAL B 2 31 ? -20.012 11.034 6.395 1.00 50.86 26 VAL U CA 1
ATOM 1666 C C . VAL B 2 31 ? -19.361 10.669 7.724 1.00 44.96 26 VAL U C 1
ATOM 1667 O O . VAL B 2 31 ? -18.899 11.528 8.464 1.00 40.95 26 VAL U O 1
ATOM 1671 N N . LYS B 2 32 ? -19.328 9.377 8.015 1.00 45.32 27 LYS U N 1
ATOM 1672 C CA . LYS B 2 32 ? -18.767 8.901 9.262 1.00 44.79 27 LYS U CA 1
ATOM 1673 C C . LYS B 2 32 ? -17.242 9.041 9.239 1.00 48.25 27 LYS U C 1
ATOM 1674 O O . LYS B 2 32 ? -16.611 9.186 10.292 1.00 50.88 27 LYS U O 1
ATOM 1680 N N . ALA B 2 33 ? -16.651 9.028 8.043 1.00 47.18 28 ALA U N 1
ATOM 1681 C CA . ALA B 2 33 ? -15.222 9.313 7.899 1.00 43.38 28 ALA U CA 1
ATOM 1682 C C . ALA B 2 33 ? -14.928 10.832 8.032 1.00 48.23 28 ALA U C 1
ATOM 1683 O O . ALA B 2 33 ? -13.958 11.239 8.692 1.00 47.67 28 ALA U O 1
ATOM 1685 N N . LYS B 2 34 ? -15.765 11.666 7.415 1.00 44.63 29 LYS U N 1
ATOM 1686 C CA . LYS B 2 34 ? -15.665 13.114 7.599 1.00 42.78 29 LYS U CA 1
ATOM 1687 C C . LYS B 2 34 ? -15.814 13.485 9.079 1.00 43.82 29 LYS U C 1
ATOM 1688 O O . LYS B 2 34 ? -15.198 14.435 9.560 1.00 46.37 29 LYS U O 1
ATOM 1694 N N . ILE B 2 35 ? -16.671 12.746 9.778 1.00 43.50 30 ILE U N 1
ATOM 1695 C CA . ILE B 2 35 ? -16.883 12.915 11.209 1.00 43.09 30 ILE U CA 1
ATOM 1696 C C . ILE B 2 35 ? -15.649 12.434 11.973 1.00 44.90 30 ILE U C 1
ATOM 1697 O O . ILE B 2 35 ? -15.279 13.013 13.003 1.00 48.18 30 ILE U O 1
ATOM 1702 N N . GLN B 2 36 ? -15.005 11.384 11.464 1.00 43.53 31 GLN U N 1
ATOM 1703 C CA . GLN B 2 36 ? -13.777 10.889 12.081 1.00 44.09 31 GLN U CA 1
ATOM 1704 C C . GLN B 2 36 ? -12.663 11.936 12.103 1.00 46.26 31 GLN U C 1
ATOM 1705 O O . GLN B 2 36 ? -11.971 12.094 13.115 1.00 45.63 31 GLN U O 1
ATOM 1711 N N . ASP B 2 37 ? -12.459 12.653 11.004 1.00 44.26 32 ASP U N 1
ATOM 1712 C CA . ASP B 2 37 ? -11.346 13.587 11.033 1.00 42.63 32 ASP U CA 1
ATOM 1713 C C . ASP B 2 37 ? -11.697 14.938 11.633 1.00 39.62 32 ASP U C 1
ATOM 1714 O O . ASP B 2 37 ? -10.821 15.773 11.835 1.00 47.47 32 ASP U O 1
ATOM 1719 N N . LYS B 2 38 ? -12.963 15.172 11.936 1.00 41.27 33 LYS U N 1
ATOM 1720 C CA . LYS B 2 38 ? -13.278 16.295 12.825 1.00 45.81 33 LYS U CA 1
ATOM 1721 C C . LYS B 2 38 ? -13.176 15.947 14.317 1.00 47.16 33 LYS U C 1
ATOM 1722 O O . LYS B 2 38 ? -12.667 16.751 15.104 1.00 44.92 33 LYS U O 1
ATOM 1728 N N . GLU B 2 39 ? -13.597 14.741 14.698 1.00 47.98 34 GLU U N 1
ATOM 1729 C CA . GLU B 2 39 ? -13.654 14.369 16.118 1.00 50.80 34 GLU U CA 1
ATOM 1730 C C . GLU B 2 39 ? -12.769 13.201 16.602 1.00 47.54 34 GLU U C 1
ATOM 1731 O O . GLU B 2 39 ? -12.842 12.824 17.772 1.00 44.74 34 GLU U O 1
ATOM 1737 N N . GLY B 2 40 ? -11.942 12.634 15.728 1.00 43.56 35 GLY U N 1
ATOM 1738 C CA . GLY B 2 40 ? -11.056 11.542 16.117 1.00 42.96 35 GLY U CA 1
ATOM 1739 C C . GLY B 2 40 ? -11.687 10.212 16.542 1.00 45.02 35 GLY U C 1
ATOM 1740 O O . GLY B 2 40 ? -11.043 9.405 17.223 1.00 42.92 35 GLY U O 1
ATOM 1741 N N . ILE B 2 41 ? -12.938 9.982 16.144 1.00 47.91 36 ILE U N 1
ATOM 1742 C CA . ILE B 2 41 ? -13.650 8.734 16.446 1.00 42.53 36 ILE U CA 1
ATOM 1743 C C . ILE B 2 41 ? -13.955 7.924 15.181 1.00 45.71 36 ILE U C 1
ATOM 1744 O O . ILE B 2 41 ? -14.677 8.393 14.289 1.00 45.52 36 ILE U O 1
ATOM 1749 N N . PRO B 2 42 ? -13.416 6.693 15.116 1.00 45.00 37 PRO U N 1
ATOM 1750 C CA . PRO B 2 42 ? -13.526 5.762 13.980 1.00 43.08 37 PRO U CA 1
ATOM 1751 C C . PRO B 2 42 ? -14.970 5.339 13.679 1.00 44.08 37 PRO U C 1
ATOM 1752 O O . PRO B 2 42 ? -15.781 5.203 14.610 1.00 43.45 37 PRO U O 1
ATOM 1756 N N . PRO B 2 43 ? -15.282 5.121 12.388 1.00 42.70 38 PRO U N 1
ATOM 1757 C CA . PRO B 2 43 ? -16.648 4.868 11.913 1.00 43.44 38 PRO U CA 1
ATOM 1758 C C . PRO B 2 43 ? -17.288 3.636 12.555 1.00 45.99 38 PRO U C 1
ATOM 1759 O O . PRO B 2 43 ? -18.516 3.626 12.745 1.00 48.90 38 PRO U O 1
ATOM 1763 N N . ASP B 2 44 ? -16.478 2.624 12.877 1.00 44.06 39 ASP U N 1
ATOM 1764 C CA . ASP B 2 44 ? -16.971 1.412 13.541 1.00 43.45 39 ASP U CA 1
ATOM 1765 C C . ASP B 2 44 ? -17.412 1.683 14.986 1.00 49.18 39 ASP U C 1
ATOM 1766 O O . ASP B 2 44 ? -18.028 0.823 15.633 1.00 51.67 39 ASP U O 1
ATOM 1771 N N . GLN B 2 45 ? -17.057 2.861 15.503 1.00 45.94 40 GLN U N 1
ATOM 1772 C CA . GLN B 2 45 ? -17.619 3.354 16.761 1.00 43.90 40 GLN U CA 1
ATOM 1773 C C . GLN B 2 45 ? -18.760 4.390 16.565 1.00 43.81 40 GLN U C 1
ATOM 1774 O O . GLN B 2 45 ? -19.306 4.913 17.536 1.00 43.37 40 GLN U O 1
ATOM 1780 N N . GLN B 2 46 ? -19.122 4.687 15.319 1.00 41.14 41 GLN U N 1
ATOM 1781 C CA . GLN B 2 46 ? -20.122 5.727 15.073 1.00 39.81 41 GLN U CA 1
ATOM 1782 C C . GLN B 2 46 ? -21.526 5.185 14.829 1.00 44.18 41 GLN U C 1
ATOM 1783 O O . GLN B 2 46 ? -21.700 4.219 14.076 1.00 45.25 41 GLN U O 1
ATOM 1789 N N . ARG B 2 47 ? -22.522 5.810 15.465 1.00 42.31 42 ARG U N 1
ATOM 1790 C CA . ARG B 2 47 ? -23.924 5.585 15.096 1.00 39.07 42 ARG U CA 1
ATOM 1791 C C . ARG B 2 47 ? -24.635 6.915 14.797 1.00 39.75 42 ARG U C 1
ATOM 1792 O O . ARG B 2 47 ? -24.599 7.855 15.607 1.00 38.40 42 ARG U O 1
ATOM 1800 N N . LEU B 2 48 ? -25.293 6.981 13.640 1.00 39.72 43 LEU U N 1
ATOM 1801 C CA . LEU B 2 48 ? -25.942 8.214 13.208 1.00 38.72 43 LEU U CA 1
ATOM 1802 C C . LEU B 2 48 ? -27.471 8.167 13.202 1.00 38.85 43 LEU U C 1
ATOM 1803 O O . LEU B 2 48 ? -28.079 7.285 12.604 1.00 42.90 43 LEU U O 1
ATOM 1808 N N . ILE B 2 49 ? -28.070 9.148 13.871 1.00 40.42 44 ILE U N 1
ATOM 1809 C CA . ILE B 2 49 ? -29.518 9.243 14.071 1.00 42.14 44 ILE U CA 1
ATOM 1810 C C . ILE B 2 49 ? -30.076 10.547 13.460 1.00 46.26 44 ILE U C 1
ATOM 1811 O O . ILE B 2 49 ? -29.690 11.648 13.870 1.00 48.00 44 ILE U O 1
ATOM 1816 N N . PHE B 2 50 ? -30.971 10.417 12.476 1.00 47.83 45 PHE U N 1
ATOM 1817 C CA . PHE B 2 50 ? -31.639 11.563 11.834 1.00 46.41 45 PHE U CA 1
ATOM 1818 C C . PHE B 2 50 ? -33.109 11.274 11.509 1.00 47.50 45 PHE U C 1
ATOM 1819 O O . PHE B 2 50 ? -33.414 10.256 10.875 1.00 46.60 45 PHE U O 1
ATOM 1827 N N . ALA B 2 51 ? -34.002 12.186 11.907 1.00 48.66 46 ALA U N 1
ATOM 1828 C CA . ALA B 2 51 ? -35.459 12.021 11.730 1.00 50.12 46 ALA U CA 1
ATOM 1829 C C . ALA B 2 51 ? -36.040 10.793 12.442 1.00 48.88 46 ALA U C 1
ATOM 1830 O O . ALA B 2 51 ? -37.035 10.212 11.986 1.00 46.24 46 ALA U O 1
ATOM 1832 N N . GLY B 2 52 ? -35.422 10.408 13.558 1.00 49.22 47 GLY U N 1
ATOM 1833 C CA . GLY B 2 52 ? -35.895 9.274 14.330 1.00 48.48 47 GLY U CA 1
ATOM 1834 C C . GLY B 2 52 ? -35.398 7.929 13.823 1.00 43.95 47 GLY U C 1
ATOM 1835 O O . GLY B 2 52 ? -35.468 6.923 14.536 1.00 41.02 47 GLY U O 1
ATOM 1836 N N . LYS B 2 53 ? -34.903 7.904 12.588 1.00 45.50 48 LYS U N 1
ATOM 1837 C CA . LYS B 2 53 ? -34.365 6.674 12.012 1.00 50.48 48 LYS U CA 1
ATOM 1838 C C . LYS B 2 53 ? -32.861 6.601 12.237 1.00 49.27 48 LYS U C 1
ATOM 1839 O O . LYS B 2 53 ? -32.238 7.548 12.724 1.00 50.13 48 LYS U O 1
ATOM 1845 N N . GLN B 2 54 ? -32.264 5.487 11.846 1.00 48.61 49 GLN U N 1
ATOM 1846 C CA . GLN B 2 54 ? -30.835 5.309 12.051 1.00 51.34 49 GLN U CA 1
ATOM 1847 C C . GLN B 2 54 ? -30.163 5.183 10.698 1.00 55.83 49 GLN U C 1
ATOM 1848 O O . GLN B 2 54 ? -30.503 4.305 9.905 1.00 64.11 49 GLN U O 1
ATOM 1854 N N . LEU B 2 55 ? -29.218 6.071 10.433 1.00 50.69 50 LEU U N 1
ATOM 1855 C CA . LEU B 2 55 ? -28.554 6.098 9.147 1.00 52.87 50 LEU U CA 1
ATOM 1856 C C . LEU B 2 55 ? -27.705 4.836 8.922 1.00 55.05 50 LEU U C 1
ATOM 1857 O O . LEU B 2 55 ? -26.911 4.446 9.786 1.00 53.59 50 LEU U O 1
ATOM 1862 N N . GLU B 2 56 ? -27.892 4.206 7.760 1.00 59.51 51 GLU U N 1
ATOM 1863 C CA . GLU B 2 56 ? -27.245 2.935 7.413 1.00 61.86 51 GLU U CA 1
ATOM 1864 C C . GLU B 2 56 ? -26.067 3.137 6.456 1.00 58.97 51 GLU U C 1
ATOM 1865 O O . GLU B 2 56 ? -26.088 4.049 5.626 1.00 60.57 51 GLU U O 1
ATOM 1871 N N . ASP B 2 57 ? -25.037 2.303 6.576 1.00 57.49 52 ASP U N 1
ATOM 1872 C CA . ASP B 2 57 ? -23.883 2.423 5.684 1.00 62.22 52 ASP U CA 1
ATOM 1873 C C . ASP B 2 57 ? -24.215 1.965 4.260 1.00 67.03 52 ASP U C 1
ATOM 1874 O O . ASP B 2 57 ? -24.882 0.945 4.057 1.00 68.17 52 ASP U O 1
ATOM 1879 N N . GLY B 2 58 ? -23.742 2.733 3.283 1.00 66.84 53 GLY U N 1
ATOM 1880 C CA . GLY B 2 58 ? -24.013 2.479 1.877 1.00 70.80 53 GLY U CA 1
ATOM 1881 C C . GLY B 2 58 ? -25.226 3.230 1.344 1.00 65.13 53 GLY U C 1
ATOM 1882 O O . GLY B 2 58 ? -25.280 3.572 0.152 1.00 65.26 53 GLY U O 1
ATOM 1883 N N . ARG B 2 59 ? -26.172 3.550 2.221 1.00 59.57 54 ARG U N 1
ATOM 1884 C CA . ARG B 2 59 ? -27.226 4.470 1.831 1.00 63.36 54 ARG U CA 1
ATOM 1885 C C . ARG B 2 59 ? -26.565 5.842 1.758 1.00 63.68 54 ARG U C 1
ATOM 1886 O O . ARG B 2 59 ? -25.507 6.057 2.364 1.00 61.38 54 ARG U O 1
ATOM 1894 N N . THR B 2 60 ? -27.160 6.750 0.986 1.00 62.69 55 THR U N 1
ATOM 1895 C CA . THR B 2 60 ? -26.632 8.108 0.841 1.00 60.21 55 THR U CA 1
ATOM 1896 C C . THR B 2 60 ? -27.632 9.101 1.422 1.00 58.28 55 THR U C 1
ATOM 1897 O O . THR B 2 60 ? -28.711 8.704 1.858 1.00 60.97 55 THR U O 1
ATOM 1901 N N . LEU B 2 61 ? -27.286 10.384 1.417 1.00 54.82 56 LEU U N 1
ATOM 1902 C CA . LEU B 2 61 ? -28.134 11.395 2.050 1.00 58.46 56 LEU U CA 1
ATOM 1903 C C . LEU B 2 61 ? -29.338 11.786 1.185 1.00 60.15 56 LEU U C 1
ATOM 1904 O O . LEU B 2 61 ? -30.293 12.393 1.673 1.00 60.03 56 LEU U O 1
ATOM 1909 N N . SER B 2 62 ? -29.285 11.448 -0.101 1.00 61.34 57 SER U N 1
ATOM 1910 C CA . SER B 2 62 ? -30.431 11.658 -0.977 1.00 63.20 57 SER U CA 1
ATOM 1911 C C . SER B 2 62 ? -31.507 10.670 -0.554 1.00 60.89 57 SER U C 1
ATOM 1912 O O . SER B 2 62 ? -32.689 11.019 -0.501 1.00 55.95 57 SER U O 1
ATOM 1915 N N . ASP B 2 63 ? -31.065 9.449 -0.235 1.00 59.25 58 ASP U N 1
ATOM 1916 C CA . ASP B 2 63 ? -31.918 8.367 0.264 1.00 60.81 58 ASP U CA 1
ATOM 1917 C C . ASP B 2 63 ? -32.746 8.769 1.483 1.00 62.87 58 ASP U C 1
ATOM 1918 O O . ASP B 2 63 ? -33.915 8.393 1.603 1.00 64.07 58 ASP U O 1
ATOM 1923 N N . TYR B 2 64 ? -32.118 9.500 2.400 1.00 59.47 59 TYR U N 1
ATOM 1924 C CA . TYR B 2 64 ? -32.766 9.920 3.640 1.00 58.61 59 TYR U CA 1
ATOM 1925 C C . TYR B 2 64 ? -33.372 11.312 3.535 1.00 59.96 59 TYR U C 1
ATOM 1926 O O . TYR B 2 64 ? -33.762 11.888 4.552 1.00 63.64 59 TYR U O 1
ATOM 1935 N N . ASN B 2 65 ? -33.389 11.875 2.329 1.00 58.21 60 ASN U N 1
ATOM 1936 C CA . ASN B 2 65 ? -33.875 13.243 2.122 1.00 62.36 60 ASN U CA 1
ATOM 1937 C C . ASN B 2 65 ? -33.202 14.241 3.079 1.00 62.71 60 ASN U C 1
ATOM 1938 O O . ASN B 2 65 ? -33.848 15.086 3.697 1.00 6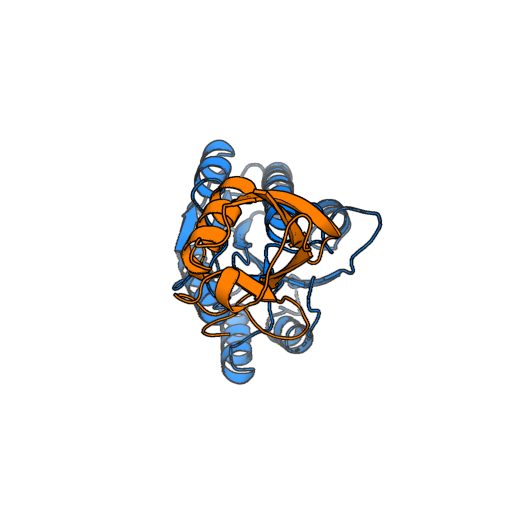2.26 60 ASN U O 1
ATOM 1943 N N . ILE B 2 66 ? -31.886 14.125 3.200 1.00 62.36 61 ILE U N 1
ATOM 1944 C CA . ILE B 2 66 ? -31.125 15.028 4.048 1.00 59.81 61 ILE U CA 1
ATOM 1945 C C . ILE B 2 66 ? -30.764 16.254 3.228 1.00 60.17 61 ILE U C 1
ATOM 1946 O O . ILE B 2 66 ? -30.286 16.140 2.100 1.00 61.95 61 ILE U O 1
ATOM 1951 N N . GLN B 2 67 ? -31.016 17.430 3.786 1.00 61.33 62 GLN U N 1
ATOM 1952 C CA . GLN B 2 67 ? -30.815 18.679 3.054 1.00 65.40 62 GLN U CA 1
ATOM 1953 C C . GLN B 2 67 ? -30.030 19.701 3.877 1.00 66.59 62 GLN U C 1
ATOM 1954 O O . GLN B 2 67 ? -29.796 19.482 5.065 1.00 67.47 62 GLN U O 1
ATOM 1960 N N . LYS B 2 68 ? -29.629 20.805 3.242 1.00 63.86 63 LYS U N 1
ATOM 1961 C CA . LYS B 2 68 ? -28.744 21.804 3.855 1.00 62.84 63 LYS U CA 1
ATOM 1962 C C . LYS B 2 68 ? -29.170 22.250 5.269 1.00 63.98 63 LYS U C 1
ATOM 1963 O O . LYS B 2 68 ? -30.347 22.537 5.514 1.00 69.30 63 LYS U O 1
ATOM 1969 N N . GLU B 2 69 ? -28.191 22.295 6.177 1.00 59.91 64 GLU U N 1
ATOM 1970 C CA . GLU B 2 69 ? -28.375 22.597 7.608 1.00 59.67 64 GLU U CA 1
ATOM 1971 C C . GLU B 2 69 ? -29.201 21.573 8.411 1.00 62.43 64 GLU U C 1
ATOM 1972 O O . GLU B 2 69 ? -29.721 21.891 9.493 1.00 60.46 64 GLU U O 1
ATOM 1978 N N . SER B 2 70 ? -29.288 20.341 7.911 1.00 61.54 65 SER U N 1
ATOM 1979 C CA . SER B 2 70 ? -29.921 19.266 8.670 1.00 57.98 65 SER U CA 1
ATOM 1980 C C . SER B 2 70 ? -28.999 18.900 9.826 1.00 55.74 65 SER U C 1
ATOM 1981 O O . SER B 2 70 ? -27.774 18.980 9.700 1.00 54.71 65 SER U O 1
ATOM 1984 N N . THR B 2 71 ? -29.575 18.510 10.956 1.00 55.49 66 THR U N 1
ATOM 1985 C CA . THR B 2 71 ? -28.763 18.183 12.125 1.00 50.84 66 THR U CA 1
ATOM 1986 C C . THR B 2 71 ? -28.789 16.679 12.424 1.00 47.81 66 THR U C 1
ATOM 1987 O O . THR B 2 71 ? -29.833 16.121 12.764 1.00 51.70 66 THR U O 1
ATOM 1991 N N . LEU B 2 72 ? -27.640 16.029 12.242 1.00 45.92 67 LEU U N 1
ATOM 1992 C CA . LEU B 2 72 ? -27.475 14.619 12.583 1.00 41.74 67 LEU U CA 1
ATOM 1993 C C . LEU B 2 72 ? -27.063 14.459 14.043 1.00 40.76 67 LEU U C 1
ATOM 1994 O O . LEU B 2 72 ? -26.349 15.291 14.600 1.00 41.68 67 LEU U O 1
ATOM 1999 N N . HIS B 2 73 ? -27.526 13.389 14.667 1.00 42.76 68 HIS U N 1
ATOM 2000 C CA . HIS B 2 73 ? -27.124 13.082 16.029 1.00 42.20 68 HIS U CA 1
ATOM 2001 C C . HIS B 2 73 ? -26.160 11.905 16.062 1.00 41.70 68 HIS U C 1
ATOM 2002 O O . HIS B 2 73 ? -26.416 10.870 15.461 1.00 42.21 68 HIS U O 1
ATOM 2009 N N . LEU B 2 74 ? -25.039 12.068 16.753 1.00 40.09 69 LEU U N 1
ATOM 2010 C CA . LEU B 2 74 ? -24.050 11.005 16.835 1.00 37.18 69 LEU U CA 1
ATOM 2011 C C . LEU B 2 74 ? -24.077 10.360 18.221 1.00 39.09 69 LEU U C 1
ATOM 2012 O O . LEU B 2 74 ? -23.854 11.030 19.235 1.00 41.24 69 LEU U O 1
ATOM 2017 N N . VAL B 2 75 ? -24.367 9.061 18.257 1.00 39.61 70 VAL U N 1
ATOM 2018 C CA . VAL B 2 75 ? -24.337 8.279 19.502 1.00 41.01 70 VAL U CA 1
ATOM 2019 C C . VAL B 2 75 ? -23.400 7.072 19.357 1.00 38.84 70 VAL U C 1
ATOM 2020 O O . VAL B 2 75 ? -23.020 6.702 18.232 1.00 39.08 70 VAL U O 1
ATOM 2024 N N . LEU B 2 76 ? -23.006 6.478 20.483 1.00 34.43 71 LEU U N 1
ATOM 2025 C CA . LEU B 2 76 ? -22.038 5.374 20.460 1.00 38.39 71 LEU U CA 1
ATOM 2026 C C . LEU B 2 76 ? -22.628 4.101 19.825 1.00 41.51 71 LEU U C 1
ATOM 2027 O O . LEU B 2 76 ? -23.697 3.632 20.217 1.00 42.31 71 LEU U O 1
ATOM 2032 N N . ARG B 2 77 ? -21.942 3.536 18.839 1.00 42.13 72 ARG U N 1
ATOM 2033 C CA . ARG B 2 77 ? -22.389 2.265 18.280 1.00 41.76 72 ARG U CA 1
ATOM 2034 C C . ARG B 2 77 ? -21.654 1.271 19.140 1.00 44.44 72 ARG U C 1
ATOM 2035 O O . ARG B 2 77 ? -20.423 1.136 19.049 1.00 53.51 72 ARG U O 1
ATOM 2043 N N . LEU B 2 78 ? -22.382 0.575 19.994 1.00 38.24 73 LEU U N 1
ATOM 2044 C CA . LEU B 2 78 ? -21.700 -0.299 20.933 1.00 40.90 73 LEU U CA 1
ATOM 2045 C C . LEU B 2 78 ? -21.799 -1.721 20.399 1.00 45.16 73 LEU U C 1
ATOM 2046 O O . LEU B 2 78 ? -22.899 -2.201 20.113 1.00 51.61 73 LEU U O 1
ATOM 2051 N N . ARG B 2 79 ? -20.659 -2.388 20.227 1.00 45.80 74 ARG U N 1
ATOM 2052 C CA . ARG B 2 79 ? -20.650 -3.663 19.494 1.00 47.04 74 ARG U CA 1
ATOM 2053 C C . ARG B 2 79 ? -20.793 -4.948 20.331 1.00 45.86 74 ARG U C 1
ATOM 2054 O O . ARG B 2 79 ? -21.853 -5.573 20.345 1.00 45.28 74 ARG U O 1
ATOM 2062 N N . GLY B 2 80 ? -19.687 -5.386 20.924 1.00 47.14 75 GLY U N 1
ATOM 2063 C CA . GLY B 2 80 ? -19.687 -6.567 21.766 1.00 47.15 75 GLY U CA 1
ATOM 2064 C C . GLY B 2 80 ? -20.047 -6.060 23.137 1.00 54.13 75 GLY U C 1
ATOM 2065 O O . GLY B 2 80 ? -19.402 -6.371 24.139 1.00 62.80 75 GLY U O 1
ATOM 2066 N N . GLY B 2 81 ? -21.092 -5.246 23.158 1.00 47.92 76 GLY U N 1
ATOM 2067 C CA . GLY B 2 81 ? -21.410 -4.423 24.299 1.00 47.35 76 GLY U CA 1
ATOM 2068 C C . GLY B 2 81 ? -20.818 -3.063 23.997 1.00 50.66 76 GLY U C 1
ATOM 2069 O O . GLY B 2 81 ? -20.893 -2.584 22.866 1.00 47.86 76 GLY U O 1
#

Nearest PDB structures (foldseek):
  5ln1-assembly1_A-2  TM=1.005E+00  e=5.689E-40  Saccharomyces cerevisiae S288C
  2x5n-assembly1_A  TM=9.725E-01  e=1.782E-25  Schizosaccharomyces pombe
  8j4a-assembly1_B  TM=9.491E-01  e=1.791E-23  Arabidopsis thaliana
  8jtl-assembly1_B  TM=9.475E-01  e=2.590E-23  Arabidopsis thaliana
  8amz-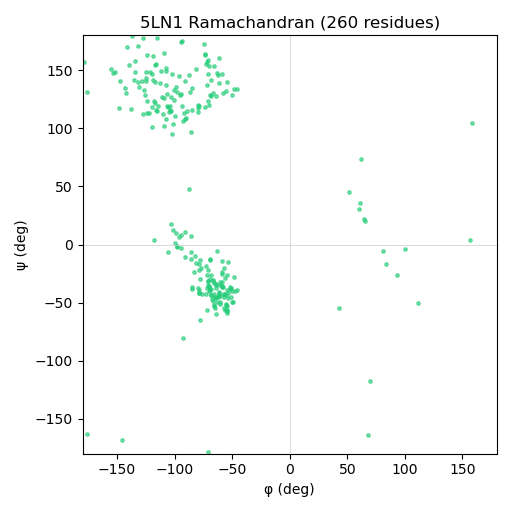assembly1_W  TM=9.551E-01  e=6.733E-22  Spinacia oleracea

InterPro domains:
  IPR002035 von Willebrand factor, type A [PF13519] (6-114)
  IPR002035 von Willebrand factor, type A [PS50234] (5-190)
  IPR003903 Ubiquitin interacting motif [PS50330] (223-242)
  IPR027040 26S proteasome non-ATPase regulatory subunit 4 [PTHR10223] (1-264)
  IPR036465 von Willebrand factor A-like domain superfamily [G3DSA:3.40.50.410] (3-187)
  IPR036465 von Willebrand factor A-like domain superfamily [SSF53300] (4-166)

Organism: Saccharomyces cerevisiae (strain ATCC 204508 / S288c) (NCBI:txid559292)